Protein AF-A0A382URM6-F1 (afdb_monomer)

Organism: NCBI:txid408172

Radius of gyration: 23.05 Å; Cα contacts (8 Å, |Δi|>4): 492; chains: 1; bounding box: 55×38×66 Å

pLDDT: mean 93.49, std 5.87, range [60.75, 98.69]

Sequence (290 aa):
GGISGLSAAYFYQQKHGKDKKVLILDNHDDFGGHAKRNEHTVDGKLRLAHGGSQSIVEPKHGSEIVHALLKDIGVDIKRFDTAYDRDFYKRNSLGAVTYFNKETFGEDKVVRHPYCNYPNYVEGIVMGGKLSNEEAAQQAPLSEKGKEQLLRVLNGGLHVIDVPEEEMEDYIYSTSYFDYLKNTLGVDDPGILKMARNSGLDWALTGTDLMTIGTAKSCGALGFTPKAVYDEDNPYIYHFPDGNAGVARALVKKMISDVAEGNNAEELVLSKFNYAELDKASNAVRIRLN

InterPro domains:
  IPR036188 FAD/NAD(P)-binding domain superfamily [G3DSA:3.50.50.60] (1-111)
  IPR036188 FAD/NAD(P)-binding domain superfamily [SSF51905] (1-256)

Solvent-accessible surface area (backbone atoms only — not comparable to full-atom values): 15878 Å² total; per-residue (Å²): 62,26,51,71,55,50,50,49,52,52,52,48,25,73,75,72,34,76,79,49,74,41,81,41,69,27,85,39,81,61,62,14,56,52,18,25,62,42,79,46,76,57,96,89,36,86,44,66,31,37,49,80,26,49,60,56,76,53,60,86,78,48,52,73,68,54,54,51,47,37,51,75,36,30,44,63,76,75,53,29,78,73,71,47,70,50,54,52,29,59,78,66,75,41,60,46,54,35,76,41,51,37,92,83,42,76,43,76,43,78,40,69,43,44,71,37,33,56,19,68,78,39,50,44,53,30,72,77,84,83,56,54,61,64,55,43,23,68,62,45,71,56,54,75,72,37,24,55,38,46,32,50,38,61,71,45,42,76,89,76,55,95,61,60,80,92,48,42,66,62,47,28,64,73,32,46,32,53,53,43,42,34,74,72,62,62,47,78,47,65,68,56,55,54,51,38,30,60,25,22,46,94,76,41,101,53,52,33,72,80,24,24,35,44,56,31,50,74,42,16,15,47,28,40,84,62,59,86,57,61,34,91,93,47,53,60,42,46,50,52,72,29,8,37,21,40,57,32,50,24,50,47,40,69,64,37,61,84,26,37,64,67,81,35,31,76,48,43,65,76,39,68,71,44,71,83,53,34,61,36,87,86,46,30,47,23,46,43,60,88

Nearest PDB structures (foldseek):
  7d9i-assembly1_A  TM=8.578E-01  e=9.304E-24  Pseudomonas aeruginosa PAO1
  7d9j-assembly1_A  TM=8.521E-01  e=1.700E-23  Pseudomonas aeruginosa PAO1
  7d9g-assembly1_A  TM=8.592E-01  e=4.196E-23  Pseudomonas aeruginosa PAO1
  7d9h-assembly2_B  TM=8.633E-01  e=5.671E-23  Pseudomonas aeruginosa PAO1
  7d9j-assembly2_B  TM=8.435E-01  e=2.558E-22  Pseudomonas aeruginosa PAO1

Foldseek 3Di:
DAPVQLVVVVVCCVVPHLLAADEAEDQAPDYHVQQFWDWDQDPNDIAIAAGNFAFPFPCVPDDPVSVVLCVLLFNDQVVLVPPDDLCVCVVVVHAAWDFDDCVQLVDGDIQRANLFADLLADHNHHRDDDDDQLRSLVRRSFDPVSSVLLSLLQQADLVQDPDPPVCSVVQQQVAQPVCCSCVRSVDDGVSVVVQQQCRQVSPDPGGSRPGGNVVCQLSGGGSHDYDNANDPSGGNRRADNHGCNLVRQSSQCSQQVVQWDDRHSVVSVPIHGDLVSQADPPGSYHYDYD

Structure (mmCIF, N/CA/C/O backbone):
data_AF-A0A382URM6-F1
#
_entry.id   AF-A0A382URM6-F1
#
loop_
_atom_site.group_PDB
_atom_site.id
_atom_site.type_symbol
_atom_site.label_atom_id
_atom_site.label_alt_id
_atom_site.label_comp_id
_atom_site.label_asym_id
_atom_site.label_entity_id
_atom_site.label_seq_id
_atom_site.pdbx_PDB_ins_code
_atom_site.Cartn_x
_atom_site.Cartn_y
_atom_site.Cartn_z
_atom_site.occupancy
_atom_site.B_iso_or_equiv
_atom_site.auth_seq_id
_atom_site.auth_comp_id
_atom_site.auth_asym_id
_atom_site.auth_atom_id
_atom_site.pdbx_PDB_model_num
ATOM 1 N N . GLY A 1 1 ? -6.933 -10.685 16.524 1.00 88.50 1 GLY A N 1
ATOM 2 C CA . GLY A 1 1 ? -7.570 -9.360 16.685 1.00 88.50 1 GLY A CA 1
ATOM 3 C C . GLY A 1 1 ? -7.312 -8.380 15.544 1.00 88.50 1 GLY A C 1
ATOM 4 O O . GLY A 1 1 ? -7.323 -7.181 15.794 1.00 88.50 1 GLY A O 1
ATOM 5 N N . GLY A 1 2 ? -7.181 -8.829 14.285 1.00 96.25 2 GLY A N 1
ATOM 6 C CA . GLY A 1 2 ? -7.221 -7.932 13.116 1.00 96.25 2 GLY A CA 1
ATOM 7 C C . GLY A 1 2 ? -8.632 -7.425 12.784 1.00 96.25 2 GLY A C 1
ATOM 8 O O . GLY A 1 2 ? -9.598 -7.881 13.400 1.00 96.25 2 GLY A O 1
ATOM 9 N N . ILE A 1 3 ? -8.763 -6.538 11.783 1.00 96.25 3 ILE A N 1
ATOM 10 C CA . ILE A 1 3 ? -10.052 -5.923 11.388 1.00 96.25 3 ILE A CA 1
ATOM 11 C C . ILE A 1 3 ? -11.154 -6.974 11.211 1.00 96.25 3 ILE A C 1
ATOM 13 O O . ILE A 1 3 ? -12.207 -6.831 11.818 1.00 96.25 3 ILE A O 1
ATOM 17 N N . SER A 1 4 ? -10.909 -8.078 10.497 1.00 96.50 4 SER A N 1
ATOM 18 C CA . SER A 1 4 ? -11.925 -9.126 10.299 1.00 96.50 4 SER A CA 1
ATOM 19 C C . SER A 1 4 ? -12.433 -9.736 11.612 1.00 96.50 4 SER A C 1
ATOM 21 O O . SER A 1 4 ? -13.630 -9.967 11.767 1.00 96.50 4 SER A O 1
ATOM 23 N N . GLY A 1 5 ? -11.545 -9.966 12.586 1.00 97.81 5 GLY A N 1
ATOM 24 C CA . GLY A 1 5 ? -11.923 -10.490 13.903 1.00 97.81 5 GLY A CA 1
ATOM 25 C C . GLY A 1 5 ? -12.664 -9.459 14.759 1.00 97.81 5 GLY A C 1
ATOM 26 O O . GLY A 1 5 ? -13.640 -9.799 15.425 1.00 97.81 5 GLY A O 1
ATOM 27 N N . LEU A 1 6 ? -12.237 -8.193 14.700 1.00 98.31 6 LEU A N 1
ATOM 28 C CA . LEU A 1 6 ? -12.917 -7.074 15.360 1.00 98.31 6 LEU A CA 1
ATOM 29 C C . LEU A 1 6 ? -14.326 -6.865 14.782 1.00 98.31 6 LEU A C 1
ATOM 31 O O . LEU A 1 6 ? -15.292 -6.752 15.534 1.00 98.31 6 LEU A O 1
ATOM 35 N N . SER A 1 7 ? -14.465 -6.890 13.455 1.00 98.06 7 SER A N 1
ATOM 36 C CA . SER A 1 7 ? -15.751 -6.801 12.763 1.00 98.06 7 SER A CA 1
ATOM 37 C C . SER A 1 7 ? -16.655 -7.987 13.089 1.00 98.06 7 SER A C 1
ATOM 39 O O . SER A 1 7 ? -17.842 -7.784 13.323 1.00 98.06 7 SER A O 1
ATOM 41 N N . ALA A 1 8 ? -16.123 -9.212 13.167 1.00 98.31 8 ALA A N 1
ATOM 42 C CA . ALA A 1 8 ? -16.910 -10.382 13.555 1.00 98.31 8 ALA A CA 1
ATOM 43 C C . ALA A 1 8 ? -17.513 -10.229 14.963 1.00 98.31 8 ALA A C 1
ATOM 45 O O . ALA A 1 8 ? -18.703 -10.487 15.146 1.00 98.31 8 ALA A O 1
ATOM 46 N N . ALA A 1 9 ? -16.731 -9.753 15.939 1.00 98.31 9 ALA A N 1
ATOM 47 C CA . ALA A 1 9 ? -17.222 -9.475 17.290 1.00 98.31 9 ALA A CA 1
ATOM 48 C C . ALA A 1 9 ? -18.304 -8.384 17.299 1.00 98.31 9 ALA A C 1
ATOM 50 O O . ALA A 1 9 ? -19.366 -8.564 17.901 1.00 98.31 9 ALA A O 1
ATOM 51 N N . TYR A 1 10 ? -18.065 -7.292 16.572 1.00 98.00 10 TYR A N 1
ATOM 52 C CA . TYR A 1 10 ? -19.017 -6.197 16.418 1.00 98.00 10 TYR A CA 1
ATOM 53 C C . TYR A 1 10 ? -20.345 -6.673 15.798 1.00 98.00 10 TYR A C 1
ATOM 55 O O . TYR A 1 10 ? -21.416 -6.435 16.361 1.00 98.00 10 TYR A O 1
ATOM 63 N N . PHE A 1 11 ? -20.296 -7.402 14.677 1.00 98.19 11 PHE A N 1
ATOM 64 C CA . PHE A 1 11 ? -21.496 -7.900 13.999 1.00 98.19 11 PHE A CA 1
ATOM 65 C C . PHE A 1 11 ? -22.226 -8.967 14.820 1.00 98.19 11 PHE A C 1
ATOM 67 O O . PHE A 1 11 ? -23.457 -9.034 14.793 1.00 98.19 11 PHE A O 1
ATOM 74 N N . TYR A 1 12 ? -21.495 -9.771 15.595 1.00 98.38 12 TYR A N 1
ATOM 75 C CA . TYR A 1 12 ? -22.096 -10.719 16.526 1.00 98.38 12 TYR A CA 1
ATOM 76 C C . TYR A 1 12 ? -22.929 -9.999 17.596 1.00 98.38 12 TYR A C 1
ATOM 78 O O . TYR A 1 12 ? -24.079 -10.373 17.829 1.00 98.38 12 TYR A O 1
ATOM 86 N N . GLN A 1 13 ? -22.405 -8.924 18.193 1.00 97.19 13 GLN A N 1
ATOM 87 C CA . GLN A 1 13 ? -23.162 -8.120 19.157 1.00 97.19 13 GLN A CA 1
ATOM 88 C C . GLN A 1 13 ? -24.329 -7.356 18.521 1.00 97.19 13 GLN A C 1
ATOM 90 O O . GLN A 1 13 ? -25.401 -7.291 19.119 1.00 97.19 13 GLN A O 1
ATOM 95 N N . GLN A 1 14 ? -24.161 -6.824 17.306 1.00 95.94 14 GLN A N 1
ATOM 96 C CA . GLN A 1 14 ? -25.255 -6.222 16.528 1.00 95.94 14 GLN A CA 1
ATOM 97 C C . GLN A 1 14 ? -26.420 -7.207 16.343 1.00 95.94 14 GLN A C 1
ATOM 99 O O . GLN A 1 14 ? -27.576 -6.852 16.558 1.00 95.94 14 GLN A O 1
ATOM 104 N N . LYS A 1 15 ? -26.118 -8.464 15.992 1.00 97.56 15 LYS A N 1
ATOM 105 C CA . LYS A 1 15 ? -27.132 -9.491 15.719 1.00 97.56 15 LYS A CA 1
ATOM 106 C C . LYS A 1 15 ? -27.762 -10.085 16.979 1.00 97.56 15 LYS A C 1
ATOM 108 O O . LYS A 1 15 ? -28.948 -10.404 16.971 1.00 97.56 15 LYS A O 1
ATOM 113 N N . HIS A 1 16 ? -26.974 -10.295 18.032 1.00 98.06 16 HIS A N 1
ATOM 114 C CA . HIS A 1 16 ? -27.392 -11.094 19.187 1.00 98.06 16 HIS A CA 1
ATOM 115 C C . HIS A 1 16 ? -27.588 -10.292 20.481 1.00 98.06 16 HIS A C 1
ATOM 117 O O . HIS A 1 16 ? -28.120 -10.847 21.442 1.00 98.06 16 HIS A O 1
ATOM 123 N N . GLY A 1 17 ? -27.197 -9.016 20.512 1.00 97.25 17 GLY A N 1
ATOM 124 C CA . GLY A 1 17 ? -27.312 -8.125 21.668 1.00 97.25 17 GLY A CA 1
ATOM 125 C C . GLY A 1 17 ? -25.955 -7.661 22.209 1.00 97.25 17 GLY A C 1
ATOM 126 O O . GLY A 1 17 ? -24.967 -8.397 22.198 1.00 97.25 17 GLY A O 1
ATOM 127 N N . LYS A 1 18 ? -25.909 -6.426 22.729 1.00 94.94 18 LYS A N 1
ATOM 128 C CA . LYS A 1 18 ? -24.691 -5.819 23.305 1.00 94.94 18 LYS A CA 1
ATOM 129 C C . LYS A 1 18 ? -24.226 -6.474 24.611 1.00 94.94 18 LYS A C 1
ATOM 131 O O . LYS A 1 18 ? -23.077 -6.308 25.000 1.00 94.94 18 LYS A O 1
ATOM 136 N N . ASP A 1 19 ? -25.100 -7.217 25.284 1.00 95.19 19 ASP A N 1
ATOM 137 C CA . ASP A 1 19 ? -24.797 -7.997 26.490 1.00 95.19 19 ASP A CA 1
ATOM 138 C C . ASP A 1 19 ? -24.054 -9.307 26.180 1.00 95.19 19 ASP A C 1
ATOM 140 O O . ASP A 1 19 ? -23.550 -9.973 27.091 1.00 95.19 19 ASP A O 1
ATOM 144 N N . LYS A 1 20 ? -23.986 -9.707 24.902 1.00 97.88 20 LYS A N 1
ATOM 145 C CA . LYS A 1 20 ? -23.339 -10.957 24.510 1.00 97.88 20 LYS A CA 1
ATOM 146 C C . LYS A 1 20 ? -21.833 -10.859 24.636 1.00 97.88 20 LYS A C 1
ATOM 148 O O . LYS A 1 20 ? -21.203 -9.910 24.168 1.00 97.88 20 LYS A O 1
ATOM 153 N N . LYS A 1 21 ? -21.282 -11.892 25.274 1.00 97.94 21 LYS A N 1
ATOM 154 C CA . LYS A 1 21 ? -19.869 -11.973 25.611 1.00 97.94 21 LYS A CA 1
ATOM 155 C C . LYS A 1 21 ? -19.052 -12.482 24.433 1.00 97.94 21 LYS A C 1
ATOM 157 O O . LYS A 1 21 ? -19.380 -13.521 23.865 1.00 97.94 21 LYS A O 1
ATOM 162 N N . VAL A 1 22 ? -17.972 -11.777 24.121 1.00 98.50 22 VAL A N 1
ATOM 163 C CA . VAL A 1 22 ? -16.991 -12.159 23.102 1.00 98.50 22 VAL A CA 1
ATOM 164 C C . VAL A 1 22 ? -15.596 -11.987 23.691 1.00 98.50 22 VAL A C 1
ATOM 166 O O . VAL A 1 22 ? -15.292 -10.944 24.265 1.00 98.50 22 VAL A O 1
ATOM 169 N N . LEU A 1 23 ? -14.745 -13.001 23.551 1.00 98.31 23 LEU A N 1
ATOM 170 C CA . LEU A 1 23 ? -13.324 -12.914 23.879 1.00 98.31 23 LEU A CA 1
ATOM 171 C C . LEU A 1 23 ? -12.522 -13.026 22.584 1.00 98.31 23 LEU A C 1
ATOM 173 O O . LEU A 1 23 ? -12.551 -14.061 21.924 1.00 98.31 23 LEU A O 1
ATOM 177 N N . ILE A 1 24 ? -11.809 -11.961 22.239 1.00 98.50 24 ILE A N 1
ATOM 178 C CA . ILE A 1 24 ? -10.839 -11.939 21.151 1.00 98.50 24 ILE A CA 1
ATOM 179 C C . ILE A 1 24 ? -9.470 -12.213 21.761 1.00 98.50 24 ILE A C 1
ATOM 181 O O . ILE A 1 24 ? -9.034 -11.495 22.659 1.00 98.50 24 ILE A O 1
ATOM 185 N N . LEU A 1 25 ? -8.800 -13.244 21.259 1.00 97.94 25 LEU A N 1
ATOM 186 C CA . LEU A 1 25 ? -7.403 -13.520 21.567 1.00 97.94 25 LEU A CA 1
ATOM 187 C C . LEU A 1 25 ? -6.549 -13.024 20.396 1.00 97.94 25 LEU A C 1
ATOM 189 O O . LEU A 1 25 ? -6.853 -13.311 19.233 1.00 97.94 25 LEU A O 1
ATOM 193 N N . ASP A 1 26 ? -5.516 -12.250 20.697 1.00 97.06 26 ASP A N 1
ATOM 194 C CA . ASP A 1 26 ? -4.484 -11.845 19.749 1.00 97.06 26 ASP A CA 1
ATOM 195 C C . ASP A 1 26 ? -3.116 -12.206 20.332 1.00 97.06 26 ASP A C 1
ATOM 197 O O . ASP A 1 26 ? -2.872 -12.028 21.522 1.00 97.06 26 ASP A O 1
ATOM 201 N N . ASN A 1 27 ? -2.246 -12.768 19.499 1.00 95.50 27 ASN A N 1
ATOM 202 C CA . ASN A 1 27 ? -0.883 -13.124 19.880 1.00 95.50 27 ASN A CA 1
ATOM 203 C C . ASN A 1 27 ? 0.074 -11.922 19.819 1.00 95.50 27 ASN A C 1
ATOM 205 O O . ASN A 1 27 ? 1.226 -12.048 20.237 1.00 95.50 27 ASN A O 1
ATOM 209 N N . HIS A 1 28 ? -0.375 -10.798 19.260 1.00 94.31 28 HIS A N 1
ATOM 210 C CA . HIS A 1 28 ? 0.374 -9.553 19.217 1.00 94.31 28 HIS A CA 1
ATOM 211 C C . HIS A 1 28 ? 0.154 -8.710 20.480 1.00 94.31 28 HIS A C 1
ATOM 213 O O . HIS A 1 28 ? -0.827 -8.871 21.205 1.00 94.31 28 HIS A O 1
ATOM 219 N N . ASP A 1 29 ? 1.083 -7.783 20.695 1.00 93.75 29 ASP A N 1
ATOM 220 C CA . ASP A 1 29 ? 1.068 -6.726 21.715 1.00 93.75 29 ASP A CA 1
ATOM 221 C C . ASP A 1 29 ? 0.044 -5.615 21.416 1.00 93.75 29 ASP A C 1
ATOM 223 O O . ASP A 1 29 ? -0.155 -4.700 22.214 1.00 93.75 29 ASP A O 1
ATOM 227 N N . ASP A 1 30 ? -0.585 -5.673 20.243 1.00 94.75 30 ASP A N 1
ATOM 228 C CA . ASP A 1 30 ? -1.553 -4.703 19.758 1.00 94.75 30 ASP A CA 1
ATOM 229 C C . ASP A 1 30 ? -2.651 -5.385 18.932 1.00 94.75 30 ASP A C 1
ATOM 231 O O . ASP A 1 30 ? -2.455 -6.462 18.366 1.00 94.75 30 ASP A O 1
ATOM 235 N N . PHE A 1 31 ? -3.813 -4.743 18.841 1.00 96.00 31 PHE A N 1
ATOM 236 C CA . PHE A 1 31 ? -4.898 -5.161 17.958 1.00 96.00 31 PHE A CA 1
ATOM 237 C C . PHE A 1 31 ? -4.754 -4.523 16.562 1.00 96.00 31 PHE A C 1
ATOM 239 O O . PHE A 1 31 ? -3.939 -3.638 16.327 1.00 96.00 31 PHE A O 1
ATOM 246 N N . GLY A 1 32 ? -5.569 -4.967 15.603 1.00 95.12 32 GLY A N 1
ATOM 247 C CA . GLY A 1 32 ? -5.620 -4.413 14.242 1.00 95.12 32 GLY A CA 1
ATOM 248 C C . GLY A 1 32 ? -4.880 -5.240 13.185 1.00 95.12 32 GLY A C 1
ATOM 249 O O . GLY A 1 32 ? -5.253 -5.191 12.011 1.00 95.12 32 GLY A O 1
ATOM 250 N N . GLY A 1 33 ? -3.934 -6.103 13.572 1.00 93.94 33 GLY A N 1
ATOM 251 C CA . GLY A 1 33 ? -3.178 -6.939 12.629 1.00 93.94 33 GLY A CA 1
ATOM 252 C C . GLY A 1 33 ? -2.360 -6.082 11.655 1.00 93.94 33 GLY A C 1
ATOM 253 O O . GLY A 1 33 ? -1.596 -5.225 12.086 1.00 93.94 33 GLY A O 1
ATOM 254 N N . HIS A 1 34 ? -2.555 -6.247 10.340 1.00 92.56 34 HIS A N 1
ATOM 255 C CA . HIS A 1 34 ? -1.928 -5.371 9.330 1.00 92.56 34 HIS A CA 1
ATOM 256 C C . HIS A 1 34 ? -2.307 -3.888 9.491 1.00 92.56 34 HIS A C 1
ATOM 258 O O . HIS A 1 34 ? -1.547 -3.013 9.080 1.00 92.56 34 HIS A O 1
ATOM 264 N N . ALA A 1 35 ? -3.448 -3.600 10.123 1.00 95.31 35 ALA A N 1
ATOM 265 C CA . ALA A 1 35 ? -3.898 -2.259 10.474 1.00 95.31 35 ALA A CA 1
ATOM 266 C C . ALA A 1 35 ? -3.368 -1.797 11.844 1.00 95.31 35 ALA A C 1
ATOM 268 O O . ALA A 1 35 ? -4.081 -1.147 12.602 1.00 95.31 35 ALA A O 1
ATOM 269 N N . LYS A 1 36 ? -2.127 -2.159 12.182 1.00 92.69 36 LYS A N 1
ATOM 270 C CA . LYS A 1 36 ? -1.374 -1.544 13.283 1.00 92.69 36 LYS A CA 1
ATOM 271 C C . LYS A 1 36 ? -0.848 -0.174 12.841 1.00 92.69 36 LYS A C 1
ATOM 273 O O . LYS A 1 36 ? -0.763 0.100 11.642 1.00 92.69 36 LYS A O 1
ATOM 278 N N . ARG A 1 37 ? -0.475 0.677 13.797 1.00 93.25 37 ARG A N 1
ATOM 279 C CA . ARG A 1 37 ? 0.199 1.954 13.533 1.00 93.25 37 ARG A CA 1
ATOM 280 C C . ARG A 1 37 ? 1.607 1.989 14.102 1.00 93.25 37 ARG A C 1
ATOM 282 O O . ARG A 1 37 ? 1.909 1.320 15.085 1.00 93.25 37 ARG A O 1
ATOM 289 N N . ASN A 1 38 ? 2.440 2.812 13.488 1.00 93.00 38 ASN A N 1
ATOM 290 C CA . ASN A 1 38 ? 3.775 3.140 13.950 1.00 93.00 38 ASN A CA 1
ATOM 291 C C . ASN A 1 38 ? 3.748 4.531 14.587 1.00 93.00 38 ASN A C 1
ATOM 293 O O . ASN A 1 38 ? 3.265 5.490 13.982 1.00 93.00 38 ASN A O 1
ATOM 297 N N . GLU A 1 39 ? 4.269 4.633 15.808 1.00 93.56 39 GLU A N 1
ATOM 298 C CA . GLU A 1 39 ? 4.377 5.888 16.545 1.00 93.56 39 GLU A CA 1
ATOM 299 C C . GLU A 1 39 ? 5.841 6.186 16.842 1.00 93.56 39 GLU A C 1
ATOM 301 O O . GLU A 1 39 ? 6.556 5.365 17.418 1.00 93.56 39 GLU A O 1
ATOM 306 N N . HIS A 1 40 ? 6.283 7.386 16.485 1.00 94.19 40 HIS A N 1
ATOM 307 C CA . HIS A 1 40 ? 7.623 7.861 16.798 1.00 94.19 40 HIS A CA 1
ATOM 308 C C . HIS A 1 40 ? 7.547 9.254 17.404 1.00 94.19 40 HIS A C 1
ATOM 310 O O . HIS A 1 40 ? 6.791 10.101 16.935 1.00 94.19 40 HIS A O 1
ATOM 316 N N . THR A 1 41 ? 8.376 9.524 18.405 1.00 95.50 41 THR A N 1
ATOM 317 C CA . THR A 1 41 ? 8.576 10.886 18.904 1.00 95.50 41 THR A CA 1
ATOM 318 C C . THR A 1 41 ? 9.881 11.416 18.337 1.00 95.50 41 THR A C 1
ATOM 320 O O . THR A 1 41 ? 10.951 10.914 18.673 1.00 95.50 41 THR A O 1
ATOM 323 N N . VAL A 1 42 ? 9.794 12.436 17.487 1.00 95.56 42 VAL A N 1
ATOM 324 C CA . VAL A 1 42 ? 10.952 13.108 16.882 1.00 95.56 42 VAL A CA 1
ATOM 325 C C . VAL A 1 42 ? 10.892 14.578 17.272 1.00 95.56 42 VAL A C 1
ATOM 327 O O . VAL A 1 42 ? 9.875 15.232 17.042 1.00 95.56 42 VAL A O 1
ATOM 330 N N . ASP A 1 43 ? 11.946 15.086 17.911 1.00 96.25 43 ASP A N 1
ATOM 331 C CA . ASP A 1 43 ? 12.026 16.463 18.424 1.00 96.25 43 ASP A CA 1
ATOM 332 C C . ASP A 1 43 ? 10.827 16.860 19.307 1.00 96.25 43 ASP A C 1
ATOM 334 O O . ASP A 1 43 ? 10.252 17.943 19.181 1.00 96.25 43 ASP A O 1
ATOM 338 N N . GLY A 1 44 ? 10.391 15.937 20.171 1.00 95.06 44 GLY A N 1
ATOM 339 C CA . GLY A 1 44 ? 9.235 16.134 21.052 1.00 95.06 44 GLY A CA 1
ATOM 340 C C . GLY A 1 44 ? 7.875 16.138 20.342 1.00 95.06 44 GLY A C 1
ATOM 341 O O . GLY A 1 44 ? 6.864 16.420 20.980 1.00 95.06 44 GLY A O 1
ATOM 342 N N . LYS A 1 45 ? 7.821 15.823 19.040 1.00 95.12 45 LYS A N 1
ATOM 343 C CA . LYS A 1 45 ? 6.584 15.759 18.250 1.00 95.12 45 LYS A CA 1
ATOM 344 C C . LYS A 1 45 ? 6.252 14.321 17.877 1.00 95.12 45 LYS A C 1
ATOM 346 O O . LYS A 1 45 ? 7.105 13.593 17.371 1.00 95.12 45 LYS A O 1
ATOM 351 N N . LEU A 1 46 ? 4.990 13.946 18.071 1.00 92.62 46 LEU A N 1
ATOM 352 C CA . LEU A 1 46 ? 4.459 12.671 17.602 1.00 92.62 46 LEU A CA 1
ATOM 353 C C . LEU A 1 46 ? 4.448 12.634 16.066 1.00 92.62 46 LEU A C 1
ATOM 355 O O . LEU A 1 46 ? 3.977 13.561 15.401 1.00 92.62 46 LEU A O 1
ATOM 359 N N . ARG A 1 47 ? 4.962 11.541 15.514 1.00 94.06 47 ARG A N 1
ATOM 360 C CA . ARG A 1 47 ? 4.887 11.145 14.111 1.00 94.06 47 ARG A CA 1
ATOM 361 C C . ARG A 1 47 ? 4.132 9.830 14.051 1.00 94.06 47 ARG A C 1
ATOM 363 O O . ARG A 1 47 ? 4.509 8.873 14.724 1.00 94.06 47 ARG A O 1
ATOM 370 N N . LEU A 1 48 ? 3.067 9.821 13.262 1.00 93.06 48 LEU A N 1
ATOM 371 C CA . LEU A 1 48 ? 2.244 8.649 13.011 1.00 93.06 48 LEU A CA 1
ATOM 372 C C . LEU A 1 48 ? 2.499 8.165 11.590 1.00 93.06 48 LEU A C 1
ATOM 374 O O . LEU A 1 48 ? 2.612 8.977 10.671 1.00 93.06 48 LEU A O 1
ATOM 378 N N . ALA A 1 49 ? 2.565 6.852 11.434 1.00 92.56 49 ALA A N 1
ATOM 379 C CA . ALA A 1 49 ? 2.514 6.191 10.145 1.00 92.56 49 ALA A CA 1
ATOM 380 C C . ALA A 1 49 ? 1.660 4.927 10.258 1.00 92.56 49 ALA A C 1
ATOM 382 O O . ALA A 1 49 ? 1.506 4.347 11.334 1.00 92.56 49 ALA A O 1
ATOM 383 N N . HIS A 1 50 ? 1.102 4.493 9.137 1.00 92.88 50 HIS A N 1
ATOM 384 C CA . HIS A 1 50 ? 0.410 3.217 9.051 1.00 92.88 50 HIS A CA 1
ATOM 385 C C . HIS A 1 50 ? 1.398 2.048 9.142 1.00 92.88 50 HIS A C 1
ATOM 387 O O . HIS A 1 50 ? 2.601 2.202 8.922 1.00 92.88 50 HIS A O 1
ATOM 393 N N . GLY A 1 51 ? 0.880 0.877 9.507 1.00 90.44 51 GLY A N 1
ATOM 394 C CA . GLY A 1 51 ? 1.554 -0.406 9.343 1.00 90.44 51 GLY A CA 1
ATOM 395 C C . GLY A 1 51 ? 1.448 -0.893 7.898 1.00 90.44 51 GLY A C 1
ATOM 396 O O . GLY A 1 51 ? 1.744 -0.161 6.966 1.00 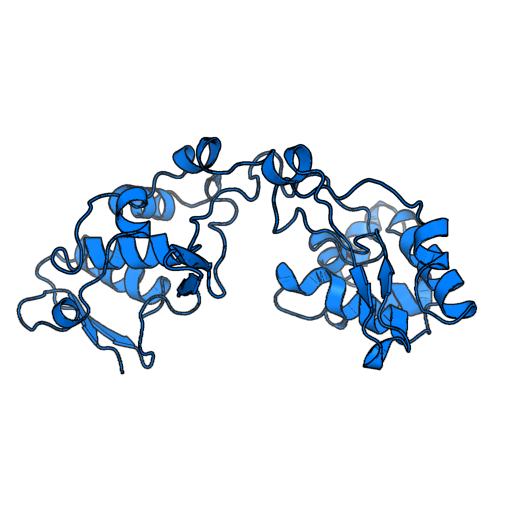90.44 51 GLY A O 1
ATOM 397 N N . GLY A 1 52 ? 0.987 -2.126 7.696 1.00 89.12 52 GLY A N 1
ATOM 398 C CA . GLY A 1 52 ? 0.823 -2.705 6.356 1.00 89.12 52 GLY A CA 1
ATOM 399 C C . GLY A 1 52 ? -0.515 -2.389 5.678 1.00 89.12 52 GLY A C 1
ATOM 400 O O . GLY A 1 52 ? -0.767 -2.890 4.590 1.00 89.12 52 GLY A O 1
ATOM 401 N N . SER A 1 53 ? -1.403 -1.631 6.327 1.00 92.56 53 SER A N 1
ATOM 402 C CA . SER A 1 53 ? -2.741 -1.319 5.816 1.00 92.56 53 SER A CA 1
ATOM 403 C C . SER A 1 53 ? -2.929 0.190 5.707 1.00 92.56 53 SER A C 1
ATOM 405 O O . SER A 1 53 ? -3.324 0.843 6.674 1.00 92.56 53 SER A O 1
ATOM 407 N N . GLN A 1 54 ? -2.652 0.731 4.522 1.00 91.88 54 GLN A N 1
ATOM 408 C CA . GLN A 1 54 ? -2.667 2.168 4.266 1.00 91.88 54 GLN A CA 1
ATOM 409 C C . GLN A 1 54 ? -4.087 2.713 4.097 1.00 91.88 54 GLN A C 1
ATOM 411 O O . GLN A 1 54 ? -4.546 3.444 4.966 1.00 91.88 54 GLN A O 1
ATOM 416 N N . SER A 1 55 ? -4.784 2.365 3.013 1.00 91.88 55 SER A N 1
ATOM 417 C CA . SER A 1 55 ? -6.054 2.995 2.640 1.00 91.88 55 SER A CA 1
ATOM 418 C C . SER A 1 55 ? -7.265 2.076 2.714 1.00 91.88 55 SER A C 1
ATOM 420 O O . SER A 1 55 ? -7.164 0.846 2.742 1.00 91.88 55 SER A O 1
ATOM 422 N N . ILE A 1 56 ? -8.440 2.701 2.750 1.00 93.88 56 ILE A N 1
ATOM 423 C CA . ILE A 1 56 ? -9.707 2.060 2.427 1.00 93.88 56 ILE A CA 1
ATOM 424 C C . ILE A 1 56 ? -9.846 2.172 0.907 1.00 93.88 56 ILE A C 1
ATOM 426 O O . ILE A 1 56 ? -10.266 3.208 0.403 1.00 93.88 56 ILE A O 1
ATOM 430 N N . VAL A 1 57 ? -9.421 1.140 0.180 1.00 90.25 57 VAL A N 1
ATOM 431 C CA . VAL A 1 57 ? -9.425 1.138 -1.292 1.00 90.25 57 VAL A CA 1
ATOM 432 C C . VAL A 1 57 ? -10.863 1.161 -1.813 1.00 90.25 57 VAL A C 1
ATOM 434 O O . VAL A 1 57 ? -11.699 0.392 -1.341 1.00 90.25 57 VAL A O 1
ATOM 437 N N . GLU A 1 58 ? -11.133 2.052 -2.772 1.00 90.75 58 GLU A N 1
ATOM 438 C CA . GLU A 1 58 ? -12.418 2.187 -3.480 1.00 90.75 58 GLU A CA 1
ATOM 439 C C . GLU A 1 58 ? -13.653 2.135 -2.562 1.00 90.75 58 GLU A C 1
ATOM 441 O O . GLU A 1 58 ? -14.586 1.353 -2.778 1.00 90.75 58 GLU A O 1
ATOM 446 N N . PRO A 1 59 ? -13.714 2.977 -1.512 1.00 91.50 59 PRO A N 1
ATOM 447 C CA . PRO A 1 59 ? -14.745 2.843 -0.496 1.00 91.50 59 PRO A CA 1
ATOM 448 C C . PRO A 1 59 ? -16.140 3.093 -1.064 1.00 91.50 59 PRO A C 1
ATOM 450 O O . PRO A 1 59 ? -17.106 2.606 -0.489 1.00 91.50 59 PRO A O 1
ATOM 453 N N . LYS A 1 60 ? -16.276 3.806 -2.193 1.00 91.19 60 LYS A N 1
ATOM 454 C CA . LYS A 1 60 ? -17.563 4.050 -2.862 1.00 91.19 60 LYS A CA 1
ATOM 455 C C . LYS A 1 60 ? -18.188 2.767 -3.418 1.00 91.19 60 LYS A C 1
ATOM 457 O O . LYS A 1 60 ? -19.410 2.671 -3.435 1.00 91.19 60 LYS A O 1
ATOM 462 N N . HIS A 1 61 ? -17.370 1.781 -3.792 1.00 91.69 61 HIS A N 1
ATOM 463 C CA . HIS A 1 61 ? -17.813 0.462 -4.255 1.00 91.69 61 HIS A CA 1
ATOM 464 C C . HIS A 1 61 ? -18.084 -0.524 -3.106 1.00 91.69 61 HIS A C 1
ATOM 466 O O . HIS A 1 61 ? -18.488 -1.663 -3.342 1.00 91.69 61 HIS A O 1
ATOM 472 N N . GLY A 1 62 ? -17.875 -0.106 -1.851 1.00 90.19 62 GLY A N 1
ATOM 473 C CA . GLY A 1 62 ? -18.209 -0.907 -0.676 1.00 90.19 62 GLY A CA 1
ATOM 474 C C . GLY A 1 62 ? -19.693 -1.2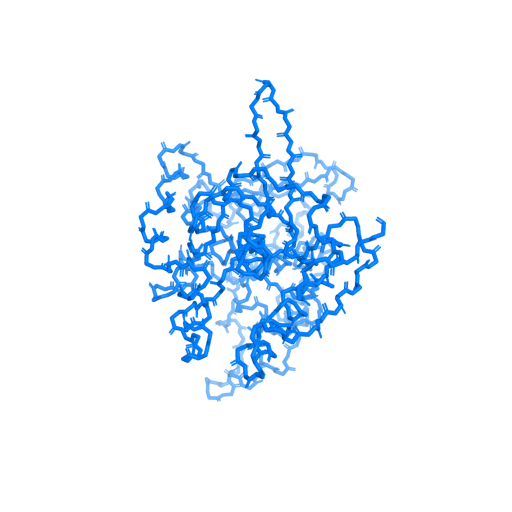85 -0.632 1.00 90.19 62 GLY A C 1
ATOM 475 O O . GLY A 1 62 ? -20.561 -0.521 -1.047 1.00 90.19 62 GLY A O 1
ATOM 476 N N . SER A 1 63 ? -19.998 -2.470 -0.101 1.00 95.31 63 SER A N 1
ATOM 477 C CA . SER A 1 63 ? -21.387 -2.892 0.098 1.00 95.31 63 SER A CA 1
ATOM 478 C C . SER A 1 63 ? -22.095 -2.026 1.144 1.00 95.31 63 SER A C 1
ATOM 480 O O . SER A 1 63 ? -21.455 -1.419 2.008 1.00 95.31 63 SER A O 1
ATOM 482 N N . GLU A 1 64 ? -23.431 -2.053 1.150 1.00 96.19 64 GLU A N 1
ATOM 483 C CA . GLU A 1 64 ? -24.240 -1.353 2.161 1.00 96.19 64 GLU A CA 1
ATOM 484 C C . GLU A 1 64 ? -23.824 -1.716 3.597 1.00 96.19 64 GLU A C 1
ATOM 486 O O . GLU A 1 64 ? -23.824 -0.864 4.484 1.00 96.19 64 GLU A O 1
ATOM 491 N N . ILE A 1 65 ? -23.404 -2.967 3.824 1.00 96.12 65 ILE A N 1
ATOM 492 C CA . ILE A 1 65 ? -22.920 -3.451 5.124 1.00 96.12 65 ILE A CA 1
ATOM 493 C C . ILE A 1 65 ? -21.615 -2.751 5.522 1.00 96.12 65 ILE A C 1
ATOM 495 O O . ILE A 1 65 ? -21.453 -2.371 6.683 1.00 96.12 65 ILE A O 1
ATOM 499 N N . VAL A 1 66 ? -20.688 -2.562 4.577 1.00 95.44 66 VAL A N 1
ATOM 500 C CA . VAL A 1 66 ? -19.418 -1.864 4.826 1.00 95.44 66 VAL A CA 1
ATOM 501 C C . VAL A 1 66 ? -19.670 -0.384 5.099 1.00 95.44 66 VAL A C 1
ATOM 503 O O . VAL A 1 66 ? -19.144 0.150 6.074 1.00 95.44 66 VAL A O 1
ATOM 506 N N . HIS A 1 67 ? -20.517 0.281 4.309 1.00 96.44 67 HIS A N 1
ATOM 507 C CA . HIS A 1 67 ? -20.862 1.687 4.552 1.00 96.44 67 HIS A CA 1
ATOM 508 C C . HIS A 1 67 ? -21.574 1.887 5.888 1.00 96.44 67 HIS A C 1
ATOM 510 O O . HIS A 1 67 ? -21.241 2.815 6.627 1.00 96.44 67 HIS A O 1
ATOM 516 N N . ALA A 1 68 ? -22.515 1.004 6.230 1.00 96.56 68 ALA A N 1
ATOM 517 C CA . ALA A 1 68 ? -23.197 1.035 7.518 1.00 96.56 68 ALA A CA 1
ATOM 518 C C . ALA A 1 68 ? -22.217 0.826 8.681 1.00 96.56 68 ALA A C 1
ATOM 520 O O . ALA A 1 68 ? -22.320 1.525 9.689 1.00 96.56 68 ALA A O 1
ATOM 521 N N . LEU A 1 69 ? -21.246 -0.084 8.529 1.00 96.88 69 LEU A N 1
ATOM 522 C CA . LEU A 1 69 ? -20.190 -0.298 9.514 1.00 96.88 69 LEU A CA 1
ATOM 523 C C . LEU A 1 69 ? -19.355 0.963 9.726 1.00 96.88 69 LEU A C 1
ATOM 525 O O . LEU A 1 69 ? -19.259 1.426 10.859 1.00 96.88 69 LEU A O 1
ATOM 529 N N . LEU A 1 70 ? -18.772 1.511 8.653 1.00 96.12 70 LEU A N 1
ATOM 530 C CA . LEU A 1 70 ? -17.920 2.703 8.718 1.00 96.12 70 LEU A CA 1
ATOM 531 C C . LEU A 1 70 ? -18.670 3.868 9.371 1.00 96.12 70 LEU A C 1
ATOM 533 O O . LEU A 1 70 ? -18.161 4.482 10.307 1.00 96.12 70 LEU A O 1
ATOM 537 N N . LYS A 1 71 ? -19.927 4.089 8.972 1.00 95.75 71 LYS A N 1
ATOM 538 C CA . LYS A 1 71 ? -20.786 5.106 9.579 1.00 95.75 71 LYS A CA 1
ATOM 539 C C . LYS A 1 71 ? -21.023 4.859 11.073 1.00 95.75 71 LYS A C 1
ATOM 541 O O . LYS A 1 71 ? -20.914 5.797 11.858 1.00 95.75 71 LYS A O 1
ATOM 546 N N . ASP A 1 72 ? -21.346 3.630 11.483 1.00 95.81 72 ASP A N 1
ATOM 547 C CA . ASP A 1 72 ? -21.666 3.327 12.886 1.00 95.81 72 ASP A CA 1
ATOM 548 C C . ASP A 1 72 ? -20.454 3.449 13.822 1.00 95.81 72 ASP A C 1
ATOM 550 O O . ASP A 1 72 ? -20.611 3.803 14.995 1.00 95.81 72 ASP A O 1
ATOM 554 N N . ILE A 1 73 ? -19.245 3.201 13.313 1.00 95.62 73 ILE A N 1
ATOM 555 C CA . ILE A 1 73 ? -17.997 3.403 14.065 1.00 95.62 73 ILE A CA 1
ATOM 556 C C . ILE A 1 73 ? -17.452 4.838 13.949 1.00 95.62 73 ILE A C 1
ATOM 558 O O . ILE A 1 73 ? -16.394 5.132 14.496 1.00 95.62 73 ILE A O 1
ATOM 562 N N . GLY A 1 74 ? -18.162 5.746 13.270 1.00 95.25 74 GLY A N 1
ATOM 563 C CA . GLY A 1 74 ? -17.786 7.160 13.178 1.00 95.25 74 GLY A CA 1
ATOM 564 C C . GLY A 1 74 ? -16.691 7.468 12.150 1.00 95.25 74 GLY A C 1
ATOM 565 O O . GLY A 1 74 ? -15.968 8.451 12.311 1.00 95.25 74 GLY A O 1
ATOM 566 N N . VAL A 1 75 ? -16.554 6.640 11.111 1.00 95.31 75 VAL A N 1
ATOM 567 C CA . VAL A 1 75 ? -15.711 6.887 9.932 1.00 95.31 75 VAL A CA 1
ATOM 568 C C . VAL A 1 75 ? -16.580 7.476 8.817 1.00 95.31 75 VAL A C 1
ATOM 570 O O . VAL A 1 75 ? -17.403 6.777 8.224 1.00 95.31 75 VAL A O 1
ATOM 573 N N . ASP A 1 76 ? -16.387 8.760 8.513 1.00 92.56 76 ASP A N 1
ATOM 574 C CA . ASP A 1 76 ? -17.020 9.430 7.372 1.00 92.56 76 ASP A CA 1
ATOM 575 C C . ASP A 1 76 ? -16.058 9.486 6.180 1.00 92.56 76 ASP A C 1
ATOM 577 O O . ASP A 1 76 ? -15.081 10.235 6.184 1.00 92.56 76 ASP A O 1
ATOM 581 N N . ILE A 1 77 ? -16.350 8.709 5.134 1.00 92.38 77 ILE A N 1
ATOM 582 C CA . ILE A 1 77 ? -15.498 8.646 3.942 1.00 92.38 77 ILE A CA 1
ATOM 583 C C . ILE A 1 77 ? -15.459 9.965 3.155 1.00 92.38 77 ILE A C 1
ATOM 585 O O . ILE A 1 77 ? -14.477 10.224 2.466 1.00 92.38 77 ILE A O 1
ATOM 589 N N . LYS A 1 78 ? -16.478 10.831 3.276 1.00 92.31 78 LYS A N 1
ATOM 590 C CA . LYS A 1 78 ? -16.488 12.138 2.592 1.00 92.31 78 LYS A CA 1
ATOM 591 C C . LYS A 1 78 ? -15.490 13.113 3.198 1.00 92.31 78 LYS A C 1
ATOM 593 O O . LYS A 1 78 ? -15.070 14.064 2.546 1.00 92.31 78 LYS A O 1
ATOM 598 N N . ARG A 1 79 ? -15.077 12.888 4.447 1.00 91.31 79 ARG A N 1
ATOM 599 C CA . ARG A 1 79 ? -14.102 13.752 5.108 1.00 91.31 79 ARG A CA 1
ATOM 600 C C . ARG A 1 79 ? -12.757 13.759 4.385 1.00 91.31 79 ARG A C 1
ATOM 602 O O . ARG A 1 79 ? -12.108 14.807 4.319 1.00 91.31 79 ARG A O 1
ATOM 609 N N . PHE A 1 80 ? -12.370 12.621 3.808 1.00 91.81 80 PHE A N 1
ATOM 610 C CA . PHE A 1 80 ? -11.102 12.456 3.096 1.00 91.81 80 PHE A CA 1
ATOM 611 C C . PHE A 1 80 ? -10.974 13.355 1.864 1.00 91.81 80 PHE A C 1
ATOM 613 O O . PHE A 1 80 ? -9.860 13.777 1.563 1.00 91.81 80 PHE A O 1
ATOM 620 N N . ASP A 1 81 ? -12.092 13.763 1.252 1.00 90.38 81 ASP A N 1
ATOM 621 C CA . ASP A 1 81 ? -12.109 14.714 0.129 1.00 90.38 81 ASP A CA 1
ATOM 622 C C . ASP A 1 81 ? -11.474 16.070 0.499 1.00 90.38 81 ASP A C 1
ATOM 624 O O . ASP A 1 81 ? -11.011 16.804 -0.371 1.00 90.38 81 ASP A O 1
ATOM 628 N N . THR A 1 82 ? -11.439 16.405 1.796 1.00 91.31 82 THR A N 1
ATOM 629 C CA . THR A 1 82 ? -10.852 17.655 2.318 1.00 91.31 82 THR A CA 1
ATOM 630 C C . THR A 1 82 ? -9.660 17.443 3.247 1.00 91.31 82 THR A C 1
ATOM 632 O O . THR A 1 82 ? -8.873 18.365 3.443 1.00 91.31 82 THR A O 1
ATOM 635 N N . ALA A 1 83 ? -9.528 16.258 3.849 1.00 90.62 83 ALA A N 1
ATOM 636 C CA . ALA A 1 83 ? -8.463 15.966 4.806 1.00 90.62 83 ALA A CA 1
ATOM 637 C C . ALA A 1 83 ? -7.126 15.621 4.130 1.00 90.62 83 ALA A C 1
ATOM 639 O O . ALA A 1 83 ? -6.076 15.779 4.752 1.00 90.62 83 ALA A O 1
ATOM 640 N N . TYR A 1 84 ? -7.156 15.157 2.877 1.00 91.25 84 TYR A N 1
ATOM 641 C CA . TYR A 1 84 ? -5.955 14.804 2.129 1.00 91.25 84 TYR A CA 1
ATOM 642 C C . TYR A 1 84 ? -5.444 15.979 1.283 1.00 91.25 84 TYR A C 1
ATOM 644 O O . TYR A 1 84 ? -6.133 16.482 0.396 1.00 91.25 84 TYR A O 1
ATOM 652 N N . ASP A 1 85 ? -4.201 16.396 1.518 1.00 92.25 85 ASP A N 1
ATOM 653 C CA . ASP A 1 85 ? -3.554 17.486 0.782 1.00 92.25 85 ASP A CA 1
ATOM 654 C C . ASP A 1 85 ? -2.911 16.980 -0.519 1.00 92.25 85 ASP A C 1
ATOM 656 O O . ASP A 1 85 ? -1.712 16.703 -0.583 1.00 92.25 85 ASP A O 1
ATOM 660 N N . ARG A 1 86 ? -3.724 16.882 -1.578 1.00 90.75 86 ARG A N 1
ATOM 661 C CA . ARG A 1 86 ? -3.288 16.431 -2.916 1.00 90.75 86 ARG A CA 1
ATOM 662 C C . ARG A 1 86 ? -2.233 17.347 -3.545 1.00 90.75 86 ARG A C 1
ATOM 664 O O . ARG A 1 86 ? -1.455 16.908 -4.387 1.00 90.75 86 ARG A O 1
ATOM 671 N N . ASP A 1 87 ? -2.181 18.609 -3.122 1.00 92.81 87 ASP A N 1
ATOM 672 C CA . ASP A 1 87 ? -1.243 19.601 -3.642 1.00 92.81 87 ASP A CA 1
ATOM 673 C C . ASP A 1 87 ? 0.083 19.639 -2.870 1.00 92.81 87 ASP A C 1
ATOM 675 O O . ASP A 1 87 ? 0.984 20.388 -3.259 1.00 92.81 87 ASP A O 1
ATOM 679 N N . PHE A 1 88 ? 0.242 18.852 -1.796 1.00 93.94 88 PHE A N 1
ATOM 680 C CA . PHE A 1 88 ? 1.430 18.883 -0.941 1.00 93.94 88 PHE A CA 1
ATOM 681 C C . PHE A 1 88 ? 2.728 18.730 -1.744 1.00 93.94 88 PHE A C 1
ATOM 683 O O . PHE A 1 88 ? 3.634 19.559 -1.626 1.00 93.94 88 PHE A O 1
ATOM 690 N N . TYR A 1 89 ? 2.818 17.700 -2.587 1.00 93.12 89 TYR A N 1
ATOM 691 C CA . TYR A 1 89 ? 4.026 17.410 -3.362 1.00 93.12 89 TYR A CA 1
ATOM 692 C C . TYR A 1 89 ? 4.330 18.520 -4.367 1.00 93.12 89 TYR A C 1
ATOM 694 O O . TYR A 1 89 ? 5.440 19.055 -4.390 1.00 93.12 89 TYR A O 1
ATOM 702 N N . LYS A 1 90 ? 3.316 18.936 -5.133 1.00 91.94 90 LYS A N 1
ATOM 703 C CA . LYS A 1 90 ? 3.422 20.020 -6.115 1.00 91.94 90 LYS A CA 1
ATOM 704 C C . LYS A 1 90 ? 3.868 21.329 -5.466 1.00 91.94 90 LYS A C 1
ATOM 706 O O . LYS A 1 90 ? 4.820 21.953 -5.930 1.00 91.94 90 LYS A O 1
ATOM 711 N N . ARG A 1 91 ? 3.221 21.724 -4.367 1.00 95.62 91 ARG A N 1
ATOM 712 C CA . ARG A 1 91 ? 3.508 22.966 -3.636 1.00 95.62 91 ARG A CA 1
ATOM 713 C C . ARG A 1 91 ? 4.925 23.000 -3.065 1.00 95.62 91 ARG A C 1
ATOM 715 O O . ARG A 1 91 ? 5.508 24.074 -2.971 1.00 95.62 91 ARG A O 1
ATOM 722 N N . ASN A 1 92 ? 5.489 21.841 -2.732 1.00 94.81 92 ASN A N 1
ATOM 723 C CA . ASN A 1 92 ? 6.848 21.713 -2.205 1.00 94.81 92 ASN A CA 1
ATOM 724 C C . ASN A 1 92 ? 7.890 21.309 -3.267 1.00 94.81 92 ASN A C 1
ATOM 726 O O . ASN A 1 92 ? 9.041 21.064 -2.917 1.00 94.81 92 ASN A O 1
ATOM 730 N N . SER A 1 93 ? 7.522 21.250 -4.555 1.00 90.50 93 SER A N 1
ATOM 731 C CA . SER A 1 93 ? 8.411 20.796 -5.640 1.00 90.50 93 SER A CA 1
ATOM 732 C C . SER A 1 93 ? 9.035 19.412 -5.385 1.00 90.50 93 SER A C 1
ATOM 734 O O . SER A 1 93 ? 10.193 19.164 -5.730 1.00 90.50 93 SER A O 1
ATOM 736 N N . LEU A 1 94 ? 8.266 18.516 -4.765 1.00 91.31 94 LEU A N 1
ATOM 737 C CA . LEU A 1 94 ? 8.646 17.132 -4.501 1.00 91.31 94 LEU A CA 1
ATOM 738 C C . LEU A 1 94 ? 8.093 16.236 -5.608 1.00 91.31 94 LEU A C 1
ATOM 740 O O . LEU A 1 94 ? 6.923 16.348 -5.970 1.00 91.31 94 LEU A O 1
ATOM 744 N N . GLY A 1 95 ? 8.926 15.335 -6.122 1.00 89.69 95 GLY A N 1
ATOM 745 C CA . GLY A 1 95 ? 8.548 14.394 -7.169 1.00 89.69 95 GLY A CA 1
ATOM 746 C C . GLY A 1 95 ? 9.168 13.023 -6.956 1.00 89.69 95 GLY A C 1
ATOM 747 O O . GLY A 1 95 ? 10.097 12.863 -6.160 1.00 89.69 95 GLY A O 1
ATOM 748 N N . ALA A 1 96 ? 8.627 12.040 -7.664 1.00 89.88 96 ALA A N 1
ATOM 749 C CA . ALA A 1 96 ? 9.081 10.666 -7.591 1.00 89.88 96 ALA A CA 1
ATOM 750 C C . ALA A 1 96 ? 10.443 10.490 -8.289 1.00 89.88 96 ALA A C 1
ATOM 752 O O . ALA A 1 96 ? 10.680 11.005 -9.383 1.00 89.88 96 ALA A O 1
ATOM 753 N N . VAL A 1 97 ? 11.357 9.772 -7.636 1.00 91.19 97 VAL A N 1
ATOM 754 C CA . VAL A 1 97 ? 12.729 9.522 -8.104 1.00 91.19 97 VAL A CA 1
ATOM 755 C C . VAL A 1 97 ? 13.134 8.094 -7.756 1.00 91.19 97 VAL A C 1
ATOM 757 O O . VAL A 1 97 ? 12.561 7.495 -6.848 1.00 91.19 97 VAL A O 1
ATOM 760 N N . THR A 1 98 ? 14.166 7.570 -8.413 1.00 92.25 98 THR A N 1
ATOM 761 C CA . THR A 1 98 ? 14.706 6.241 -8.111 1.00 92.25 98 THR A CA 1
ATOM 762 C C . THR A 1 98 ? 16.140 6.347 -7.617 1.00 92.25 98 THR A C 1
ATOM 764 O O . THR A 1 98 ? 16.989 6.997 -8.231 1.00 92.25 98 THR A O 1
ATOM 767 N N . TYR A 1 99 ? 16.406 5.691 -6.490 1.00 94.69 99 TYR A N 1
ATOM 768 C CA . TYR A 1 99 ? 17.742 5.530 -5.938 1.00 94.69 99 TYR A CA 1
ATOM 769 C C . TYR A 1 99 ? 18.293 4.145 -6.287 1.00 94.69 99 TYR A C 1
ATOM 771 O O . TYR A 1 99 ? 17.667 3.119 -6.023 1.00 94.69 99 TYR A O 1
ATOM 779 N N . PHE A 1 100 ? 19.483 4.141 -6.870 1.00 96.69 100 PHE A N 1
ATOM 780 C CA . PHE A 1 100 ? 20.291 2.973 -7.165 1.00 96.69 100 PHE A CA 1
ATOM 781 C C . PHE A 1 100 ? 21.361 2.872 -6.081 1.00 96.69 100 PHE A C 1
ATOM 783 O O . PHE A 1 100 ? 22.113 3.822 -5.872 1.00 96.69 100 PHE A O 1
ATOM 790 N N . ASN A 1 101 ? 21.400 1.748 -5.367 1.00 97.44 101 ASN A N 1
ATOM 791 C CA . ASN A 1 101 ? 22.413 1.510 -4.343 1.00 97.44 101 ASN A CA 1
ATOM 792 C C . ASN A 1 101 ? 23.700 0.936 -4.954 1.00 97.44 101 ASN A C 1
ATOM 794 O O . ASN A 1 101 ? 23.661 0.167 -5.922 1.00 97.44 101 ASN A O 1
ATOM 798 N N . LYS A 1 102 ? 24.836 1.247 -4.325 1.00 97.62 102 LYS A N 1
ATOM 799 C CA . LYS A 1 102 ? 26.158 0.788 -4.759 1.00 97.62 102 LYS A CA 1
ATOM 800 C C . LYS A 1 102 ? 26.325 -0.729 -4.769 1.00 97.62 102 LYS A C 1
ATOM 802 O O . LYS A 1 102 ? 27.002 -1.254 -5.645 1.00 97.62 102 LYS A O 1
ATOM 807 N N . GLU A 1 103 ? 25.731 -1.433 -3.811 1.00 97.19 103 GLU A N 1
ATOM 808 C CA . GLU A 1 103 ? 25.868 -2.890 -3.688 1.00 97.19 103 GLU A CA 1
ATOM 809 C C . GLU A 1 103 ? 25.302 -3.632 -4.908 1.00 97.19 103 GLU A C 1
ATOM 811 O O . GLU A 1 103 ? 25.900 -4.590 -5.389 1.00 97.19 103 GLU A O 1
ATOM 816 N N . THR A 1 104 ? 24.167 -3.168 -5.432 1.00 95.75 104 THR A N 1
ATOM 817 C CA . THR A 1 104 ? 23.461 -3.805 -6.551 1.00 95.75 104 THR A CA 1
ATOM 818 C C . THR A 1 104 ? 23.885 -3.232 -7.901 1.00 95.75 104 THR A C 1
ATOM 820 O O . THR A 1 104 ? 24.001 -3.982 -8.866 1.00 95.75 104 THR A O 1
ATOM 823 N N . PHE A 1 105 ? 24.100 -1.915 -7.983 1.00 96.81 105 PHE A N 1
ATOM 824 C CA . PHE A 1 105 ? 24.294 -1.204 -9.254 1.00 96.81 105 PHE A CA 1
ATOM 825 C C . PHE A 1 105 ? 25.691 -0.583 -9.413 1.00 96.81 105 PHE A C 1
ATOM 827 O O . PHE A 1 105 ? 25.955 0.120 -10.382 1.00 96.81 105 PHE A O 1
ATOM 834 N N . GLY A 1 106 ? 26.605 -0.824 -8.470 1.00 96.06 106 GLY A N 1
ATOM 835 C CA . GLY A 1 106 ? 27.997 -0.366 -8.531 1.00 96.06 106 GLY A CA 1
ATOM 836 C C . GLY A 1 106 ? 28.229 1.089 -8.107 1.00 96.06 106 GLY A C 1
ATOM 837 O O . GLY A 1 106 ? 29.366 1.458 -7.811 1.00 96.06 106 GLY A O 1
ATOM 838 N N . GLU A 1 107 ? 27.176 1.904 -8.006 1.00 96.56 107 GLU A N 1
ATOM 839 C CA . GLU A 1 107 ? 27.233 3.308 -7.585 1.00 96.56 107 GLU A CA 1
ATOM 840 C C . GLU A 1 107 ? 25.989 3.697 -6.770 1.00 96.56 107 GLU A C 1
ATOM 842 O O . GLU A 1 107 ? 24.881 3.261 -7.078 1.00 96.56 107 GLU A O 1
ATOM 847 N N . ASP A 1 108 ? 26.170 4.543 -5.752 1.00 98.25 108 ASP A N 1
ATOM 848 C CA . ASP A 1 108 ? 25.065 5.219 -5.069 1.00 98.25 108 ASP A CA 1
ATOM 849 C C . ASP A 1 108 ? 24.606 6.413 -5.905 1.00 98.25 108 ASP A C 1
ATOM 851 O O . ASP A 1 108 ? 25.275 7.448 -5.947 1.00 98.25 108 ASP A O 1
ATOM 855 N N . LYS A 1 109 ? 23.460 6.279 -6.578 1.00 97.19 109 LYS A N 1
ATOM 856 C CA . LYS A 1 109 ? 22.995 7.281 -7.540 1.00 97.19 109 LYS A CA 1
ATOM 857 C C . LYS A 1 109 ? 21.496 7.503 -7.468 1.00 97.19 109 LYS A C 1
ATOM 859 O O . LYS A 1 109 ? 20.709 6.565 -7.493 1.00 97.19 109 LYS A O 1
ATOM 864 N N . VAL A 1 110 ? 21.087 8.767 -7.448 1.00 95.88 110 VAL A N 1
ATOM 865 C CA . VAL A 1 110 ? 19.681 9.155 -7.603 1.00 95.88 110 VAL A CA 1
ATOM 866 C C . VAL A 1 110 ? 19.447 9.583 -9.045 1.00 95.88 110 VAL A C 1
ATOM 868 O O . VAL A 1 110 ? 20.053 10.547 -9.511 1.00 95.88 110 VAL A O 1
ATOM 871 N N . VAL A 1 111 ? 18.533 8.902 -9.733 1.00 94.62 111 VAL A N 1
ATOM 872 C CA . VAL A 1 111 ? 18.020 9.324 -11.039 1.00 94.62 111 VAL A CA 1
ATOM 873 C C . VAL A 1 111 ? 16.638 9.925 -10.830 1.00 94.62 111 VAL A C 1
ATOM 875 O O . VAL A 1 111 ? 15.767 9.325 -10.200 1.00 94.62 111 VAL A O 1
ATOM 878 N N . ARG A 1 112 ? 16.424 11.135 -11.354 1.00 92.38 112 ARG A N 1
ATOM 879 C CA . ARG A 1 112 ? 15.162 11.881 -11.207 1.00 92.38 112 ARG A CA 1
ATOM 880 C C . ARG A 1 112 ? 14.091 11.390 -12.186 1.00 92.38 112 ARG A C 1
ATOM 882 O O . ARG A 1 112 ? 13.567 12.167 -12.977 1.00 92.38 112 ARG A O 1
ATOM 889 N N . HIS A 1 113 ? 13.833 10.089 -12.149 1.00 91.88 113 HIS A N 1
ATOM 890 C CA . HIS A 1 113 ? 12.849 9.390 -12.959 1.00 91.88 113 HIS A CA 1
ATOM 891 C C . HIS A 1 113 ? 12.286 8.218 -12.136 1.00 91.88 113 HIS A C 1
ATOM 893 O O . HIS A 1 113 ? 13.092 7.482 -11.568 1.00 91.88 113 HIS A O 1
ATOM 899 N N . PRO A 1 114 ? 10.957 8.039 -12.038 1.00 88.62 114 PRO A N 1
ATOM 900 C CA . PRO A 1 114 ? 10.353 7.065 -11.128 1.00 88.62 114 PRO A CA 1
ATOM 901 C C . PRO A 1 114 ? 10.381 5.606 -11.596 1.00 88.62 114 PRO A C 1
ATOM 903 O O . PRO A 1 114 ? 10.173 4.734 -10.766 1.00 88.62 114 PRO A O 1
ATOM 906 N N . TYR A 1 115 ? 10.624 5.322 -12.885 1.00 91.31 115 TYR A N 1
ATOM 907 C CA . TYR A 1 115 ? 10.678 3.975 -13.506 1.00 91.31 115 TYR A CA 1
ATOM 908 C C . TYR A 1 115 ? 9.465 3.035 -13.282 1.00 91.31 115 TYR A C 1
ATOM 910 O O . TYR A 1 115 ? 9.377 2.012 -13.953 1.00 91.31 115 TYR A O 1
ATOM 918 N N . CYS A 1 116 ? 8.526 3.368 -12.400 1.00 88.19 116 CYS A N 1
ATOM 919 C CA . CYS A 1 116 ? 7.266 2.691 -12.104 1.00 88.19 116 CYS A CA 1
ATOM 920 C C . CYS A 1 116 ? 6.193 3.724 -11.715 1.00 88.19 116 CYS A C 1
ATOM 922 O O . CYS A 1 116 ? 6.456 4.928 -11.742 1.00 88.19 116 CYS A O 1
ATOM 924 N N . ASN A 1 117 ? 4.980 3.276 -11.378 1.00 87.56 117 ASN A N 1
ATOM 925 C CA . ASN A 1 117 ? 3.838 4.142 -11.080 1.00 87.56 117 ASN A CA 1
ATOM 926 C C . ASN A 1 117 ? 3.555 4.287 -9.570 1.00 87.56 117 ASN A C 1
ATOM 928 O O . ASN A 1 117 ? 2.984 3.391 -8.955 1.00 87.56 117 ASN A O 1
ATOM 932 N N . TYR A 1 118 ? 3.859 5.451 -8.991 1.00 85.50 118 TYR A N 1
ATOM 933 C CA . TYR A 1 118 ? 3.557 5.759 -7.585 1.00 85.50 118 TYR A CA 1
ATOM 934 C C . TYR A 1 118 ? 2.116 6.229 -7.291 1.00 85.50 118 TYR A C 1
ATOM 936 O O . TYR A 1 118 ? 1.637 5.926 -6.200 1.00 85.50 118 TYR A O 1
ATOM 944 N N . PRO A 1 119 ? 1.383 6.923 -8.194 1.00 84.50 119 PRO A N 1
ATOM 945 C CA . PRO A 1 119 ? 0.021 7.397 -7.924 1.00 84.50 119 PRO A CA 1
ATOM 946 C C . PRO A 1 119 ? -0.982 6.303 -7.576 1.00 84.50 119 PRO A C 1
ATOM 948 O O . PRO A 1 119 ? -2.024 6.609 -7.012 1.00 84.50 119 PRO A O 1
ATOM 951 N N . ASN A 1 120 ? -0.656 5.038 -7.855 1.00 83.31 120 ASN A N 1
ATOM 952 C CA . ASN A 1 120 ? -1.426 3.899 -7.366 1.00 83.31 120 ASN A CA 1
ATOM 953 C C . ASN A 1 120 ? -1.527 3.883 -5.831 1.00 83.31 120 ASN A C 1
ATOM 955 O O . ASN A 1 120 ? -2.539 3.447 -5.309 1.00 83.31 120 ASN A O 1
ATOM 959 N N . TYR A 1 121 ? -0.523 4.376 -5.102 1.00 85.12 121 TYR A N 1
ATOM 960 C CA . TYR A 1 121 ? -0.475 4.301 -3.635 1.00 85.12 121 TYR A CA 1
ATOM 961 C C . TYR A 1 121 ? 0.037 5.579 -2.938 1.00 85.12 121 TYR A C 1
ATOM 963 O O . TYR A 1 121 ? 0.042 5.669 -1.707 1.00 85.12 121 TYR A O 1
ATOM 971 N N . VAL A 1 122 ? 0.433 6.599 -3.707 1.00 89.44 122 VAL A N 1
ATOM 972 C CA . VAL A 1 122 ? 0.796 7.939 -3.222 1.00 89.44 122 VAL A CA 1
ATOM 973 C C . VAL A 1 122 ? 0.092 8.996 -4.075 1.00 89.44 122 VAL A C 1
ATOM 975 O O . VAL A 1 122 ? 0.628 9.475 -5.074 1.00 89.44 122 VAL A O 1
ATOM 978 N N . GLU A 1 123 ? -1.130 9.362 -3.692 1.00 89.94 123 GLU A N 1
ATOM 979 C CA . GLU A 1 123 ? -1.931 10.346 -4.426 1.00 89.94 123 GLU A CA 1
ATOM 980 C C . GLU A 1 123 ? -1.253 11.731 -4.463 1.00 89.94 123 GLU A C 1
ATOM 982 O O . GLU A 1 123 ? -0.736 12.232 -3.464 1.00 89.94 123 GLU A O 1
ATOM 987 N N . GLY A 1 124 ? -1.284 12.383 -5.629 1.00 90.00 124 GLY A N 1
ATOM 988 C CA . GLY A 1 124 ? -0.761 13.743 -5.808 1.00 90.00 124 GLY A CA 1
ATOM 989 C C . GLY A 1 124 ? 0.763 13.842 -5.941 1.00 90.00 124 GLY A C 1
ATOM 990 O O . GLY A 1 124 ? 1.281 14.944 -6.146 1.00 90.00 124 GLY A O 1
ATOM 991 N N . ILE A 1 125 ? 1.500 12.724 -5.862 1.00 90.81 125 ILE A N 1
ATOM 992 C CA . ILE A 1 125 ? 2.943 12.722 -6.119 1.00 90.81 125 ILE A CA 1
ATOM 993 C C . ILE A 1 125 ? 3.238 13.165 -7.555 1.00 90.81 125 ILE A C 1
ATOM 995 O O . ILE A 1 125 ? 2.620 12.716 -8.522 1.00 90.81 125 ILE A O 1
ATOM 999 N N . VAL A 1 126 ? 4.214 14.058 -7.712 1.00 88.94 126 VAL A N 1
ATOM 1000 C CA . VAL A 1 126 ? 4.608 14.537 -9.036 1.00 88.94 126 VAL A CA 1
ATOM 1001 C C . VAL A 1 126 ? 5.451 13.463 -9.722 1.00 88.94 126 VAL A C 1
ATOM 1003 O O . VAL A 1 126 ? 6.615 13.257 -9.383 1.00 88.94 126 VAL A O 1
ATOM 1006 N N . MET A 1 127 ? 4.852 12.779 -10.695 1.00 82.50 127 MET A N 1
ATOM 1007 C CA . MET A 1 127 ? 5.522 11.761 -11.516 1.00 82.50 127 MET A CA 1
ATOM 1008 C C . MET A 1 127 ? 6.376 12.355 -12.634 1.00 82.50 127 MET A C 1
ATOM 1010 O O . MET A 1 127 ? 7.372 11.763 -13.042 1.00 82.50 127 MET A O 1
ATOM 1014 N N . GLY A 1 128 ? 5.972 13.524 -13.137 1.00 67.88 128 GLY A N 1
ATOM 1015 C CA . GLY A 1 128 ? 6.585 14.176 -14.287 1.00 67.88 128 GLY A CA 1
ATOM 1016 C C . GLY A 1 128 ? 7.516 15.323 -13.902 1.00 67.88 128 GLY A C 1
ATOM 1017 O O . GLY A 1 128 ? 7.127 16.224 -13.164 1.00 67.88 128 GLY A O 1
ATOM 1018 N N . GLY A 1 129 ? 8.720 15.327 -14.483 1.00 60.75 129 GLY A N 1
ATOM 1019 C CA . GLY A 1 129 ? 9.572 16.515 -14.563 1.00 60.75 129 GLY A CA 1
ATOM 1020 C C . GLY A 1 129 ? 11.030 16.300 -14.164 1.00 60.75 129 GLY A C 1
ATOM 1021 O O . GLY A 1 129 ? 11.399 16.565 -13.020 1.00 60.75 129 GLY A O 1
ATOM 1022 N N . LYS A 1 130 ? 11.860 15.914 -15.146 1.00 65.06 130 LYS A N 1
ATOM 1023 C CA . LYS A 1 130 ? 13.146 16.564 -15.503 1.00 65.06 130 LYS A CA 1
ATOM 1024 C C . LYS A 1 130 ? 13.906 15.825 -16.606 1.00 65.06 130 LYS A C 1
ATOM 1026 O O . LYS A 1 130 ? 14.708 16.480 -17.254 1.00 65.06 130 LYS A O 1
ATOM 1031 N N . LEU A 1 131 ? 13.671 14.524 -16.784 1.00 88.69 131 LEU A N 1
ATOM 1032 C CA . LEU A 1 131 ? 14.394 13.685 -17.744 1.00 88.69 131 LEU A CA 1
ATOM 1033 C C . LEU A 1 131 ? 13.431 13.012 -18.727 1.00 88.69 131 LEU A C 1
ATOM 1035 O O . LEU A 1 131 ? 12.379 12.528 -18.303 1.00 88.69 131 LEU A O 1
ATOM 1039 N N . SER A 1 132 ? 13.801 12.961 -20.006 1.00 92.25 132 SER A N 1
ATOM 1040 C CA . SER A 1 132 ? 13.195 12.048 -20.981 1.00 92.25 132 SER A CA 1
ATOM 1041 C C . SER A 1 132 ? 13.564 10.590 -20.668 1.00 92.25 132 SER A C 1
ATOM 1043 O O . SER A 1 132 ? 14.457 10.326 -19.856 1.00 92.25 132 SER A O 1
ATOM 1045 N N . ASN A 1 133 ? 12.911 9.629 -21.329 1.00 93.56 133 ASN A N 1
ATOM 1046 C CA . ASN A 1 133 ? 13.271 8.213 -21.201 1.00 93.56 133 ASN A CA 1
ATOM 1047 C C . ASN A 1 133 ? 14.737 7.969 -21.597 1.00 93.56 133 ASN A C 1
ATOM 1049 O O . ASN A 1 133 ? 15.442 7.212 -20.931 1.00 93.56 133 ASN A O 1
ATOM 1053 N N . GLU A 1 134 ? 15.215 8.652 -22.640 1.00 96.00 134 GLU A N 1
ATOM 1054 C CA . GLU A 1 134 ? 16.605 8.611 -23.101 1.00 96.00 134 GLU A CA 1
ATOM 1055 C C . GLU A 1 134 ? 17.559 9.134 -22.026 1.00 96.00 134 GLU A C 1
ATOM 1057 O O . GLU A 1 134 ? 18.531 8.464 -21.678 1.00 96.00 134 GLU A O 1
ATOM 1062 N N . GLU A 1 135 ? 17.275 10.308 -21.459 1.00 96.88 135 GLU A N 1
ATOM 1063 C CA . GLU A 1 135 ? 18.124 10.906 -20.427 1.00 96.88 135 GLU A CA 1
ATOM 1064 C C . GLU A 1 135 ? 18.1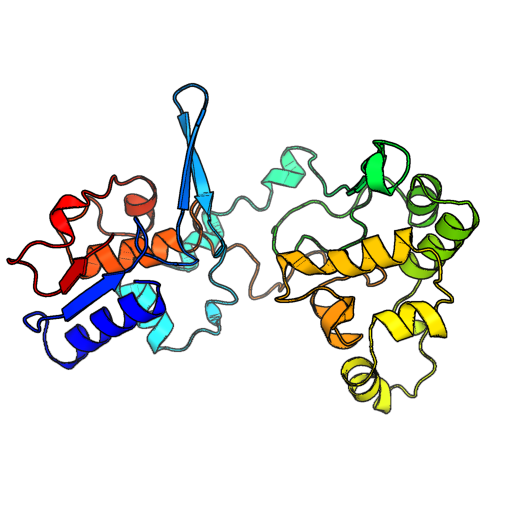33 10.072 -19.140 1.00 96.88 135 GLU A C 1
ATOM 1066 O O . GLU A 1 135 ? 19.183 9.909 -18.514 1.00 96.88 135 GLU A O 1
ATOM 1071 N N . ALA A 1 136 ? 16.980 9.520 -18.750 1.00 95.44 136 ALA A N 1
ATOM 1072 C CA . ALA A 1 136 ? 16.857 8.636 -17.599 1.00 95.44 136 ALA A CA 1
ATOM 1073 C C . ALA A 1 136 ? 17.682 7.359 -17.803 1.00 95.44 136 ALA A C 1
ATOM 1075 O O . ALA A 1 136 ? 18.529 7.045 -16.961 1.00 95.44 136 ALA A O 1
ATOM 1076 N N . ALA A 1 137 ? 17.507 6.682 -18.945 1.00 97.38 137 ALA A N 1
ATOM 1077 C CA . ALA A 1 137 ? 18.256 5.479 -19.286 1.00 97.38 137 ALA A CA 1
ATOM 1078 C C . ALA A 1 137 ? 19.769 5.736 -19.306 1.00 97.38 137 ALA A C 1
ATOM 1080 O O . ALA A 1 137 ? 20.524 4.949 -18.744 1.00 97.38 137 ALA A O 1
ATOM 1081 N N . GLN A 1 138 ? 20.219 6.868 -19.859 1.00 97.88 138 GLN A N 1
ATOM 1082 C CA . GLN A 1 138 ? 21.639 7.235 -19.875 1.00 97.88 138 GLN A CA 1
ATOM 1083 C C . GLN A 1 138 ? 22.212 7.528 -18.484 1.00 97.88 138 GLN A C 1
ATOM 1085 O O . GLN A 1 138 ? 23.385 7.253 -18.216 1.00 97.88 138 GLN A O 1
ATOM 1090 N N . GLN A 1 139 ? 21.394 8.073 -17.582 1.00 97.25 139 GLN A N 1
ATOM 1091 C CA . GLN A 1 139 ? 21.801 8.344 -16.207 1.00 97.25 139 GLN A CA 1
ATOM 1092 C C . GLN A 1 139 ? 21.746 7.113 -15.301 1.00 97.25 139 GLN A C 1
ATOM 1094 O O . GLN A 1 139 ? 22.427 7.123 -14.273 1.00 97.25 139 GLN A O 1
ATOM 1099 N N . ALA A 1 140 ? 20.991 6.068 -15.643 1.00 97.00 140 ALA A N 1
ATOM 1100 C CA . ALA A 1 140 ? 20.969 4.835 -14.865 1.00 97.00 140 ALA A CA 1
ATOM 1101 C C . ALA A 1 140 ? 22.390 4.237 -14.761 1.00 97.00 140 ALA A C 1
ATOM 1103 O O . ALA A 1 140 ? 23.094 4.157 -15.774 1.00 97.00 140 ALA A O 1
ATOM 1104 N N . PRO A 1 141 ? 22.845 3.826 -13.560 1.00 97.25 141 PRO A N 1
ATOM 1105 C CA . PRO A 1 141 ? 24.146 3.185 -13.362 1.00 97.25 141 PRO A CA 1
ATOM 1106 C C . PRO A 1 141 ? 24.098 1.723 -13.843 1.00 97.25 141 PRO A C 1
ATOM 1108 O O . PRO A 1 141 ? 24.175 0.777 -13.067 1.00 97.25 141 PRO A O 1
ATOM 1111 N N . LEU A 1 142 ? 23.902 1.550 -15.149 1.00 97.25 142 LEU A N 1
ATOM 1112 C CA . LEU A 1 142 ? 23.866 0.273 -15.854 1.00 97.25 142 LEU A CA 1
ATOM 1113 C C . LEU A 1 142 ? 25.004 0.211 -16.878 1.00 97.25 142 LEU A C 1
ATOM 1115 O O . LEU A 1 142 ? 25.599 1.229 -17.241 1.00 97.25 142 LEU A O 1
ATOM 1119 N N . SER A 1 143 ? 25.286 -0.998 -17.367 1.00 96.69 143 SER A N 1
ATOM 1120 C CA . SER A 1 143 ? 26.164 -1.197 -18.525 1.00 96.69 143 SER A CA 1
ATOM 1121 C C . SER A 1 143 ? 25.607 -0.484 -19.765 1.00 96.69 143 SER A C 1
ATOM 1123 O O . SER A 1 143 ? 24.408 -0.229 -19.831 1.00 96.69 143 SER A O 1
ATOM 1125 N N . GLU A 1 144 ? 26.428 -0.208 -20.782 1.00 97.62 144 GLU A N 1
ATOM 1126 C CA . GLU A 1 144 ? 25.934 0.405 -22.033 1.00 97.62 144 GLU A CA 1
ATOM 1127 C C . GLU A 1 144 ? 24.794 -0.415 -22.664 1.00 97.62 144 GLU A C 1
ATOM 1129 O O . GLU A 1 144 ? 23.741 0.129 -22.993 1.00 97.62 144 GLU A O 1
ATOM 1134 N N . LYS A 1 145 ? 24.935 -1.747 -22.682 1.00 98.00 145 LYS A N 1
ATOM 1135 C CA . LYS A 1 145 ? 23.870 -2.676 -23.093 1.00 98.00 145 LYS A CA 1
ATOM 1136 C C . LYS A 1 145 ? 22.611 -2.539 -22.226 1.00 98.00 145 LYS A C 1
ATOM 1138 O O . LYS A 1 145 ? 21.495 -2.557 -22.742 1.00 98.00 145 LYS A O 1
ATOM 1143 N N . GLY A 1 146 ? 22.782 -2.402 -20.911 1.00 98.19 146 GLY A N 1
ATOM 1144 C CA . GLY A 1 146 ? 21.686 -2.209 -19.965 1.00 98.19 146 GLY A CA 1
ATOM 1145 C C . GLY A 1 146 ? 20.960 -0.878 -20.173 1.00 98.19 146 GLY A C 1
ATOM 1146 O O . GLY A 1 146 ? 19.737 -0.832 -20.130 1.00 98.19 146 GLY A O 1
ATOM 1147 N N . LYS A 1 147 ? 21.671 0.207 -20.487 1.00 98.62 147 LYS A N 1
ATOM 1148 C CA . LYS A 1 147 ? 21.043 1.497 -20.813 1.00 98.62 147 LYS A CA 1
ATOM 1149 C C . LYS A 1 147 ? 20.216 1.413 -22.100 1.00 98.62 147 LYS A C 1
ATOM 1151 O O . LYS A 1 147 ? 19.090 1.902 -22.132 1.00 98.62 147 LYS A O 1
ATOM 1156 N N . GLU A 1 148 ? 20.728 0.739 -23.132 1.00 98.56 148 GLU A N 1
ATOM 1157 C CA . GLU A 1 148 ? 19.985 0.489 -24.377 1.00 98.56 148 GLU A CA 1
ATOM 1158 C C . GLU A 1 148 ? 18.726 -0.357 -24.141 1.00 98.56 148 GLU A C 1
ATOM 1160 O O . GLU A 1 148 ? 17.646 -0.027 -24.634 1.00 98.56 148 GLU A O 1
ATOM 1165 N N . GLN A 1 149 ? 18.843 -1.441 -23.366 1.00 98.69 149 GLN A N 1
ATOM 1166 C CA . GLN A 1 149 ? 17.703 -2.282 -22.999 1.00 98.69 149 GLN A CA 1
ATOM 1167 C C . GLN A 1 149 ? 16.685 -1.521 -22.145 1.00 98.69 149 GLN A C 1
ATOM 1169 O O . GLN A 1 149 ? 15.487 -1.643 -22.384 1.00 98.69 149 GLN A O 1
ATOM 1174 N N . LEU A 1 150 ? 17.134 -0.705 -21.189 1.00 98.50 150 LEU A N 1
ATOM 1175 C CA . LEU A 1 150 ? 16.253 0.095 -20.343 1.00 98.50 150 LEU A CA 1
ATOM 1176 C C . LEU A 1 150 ? 15.467 1.105 -21.179 1.00 98.50 150 LEU A C 1
ATOM 1178 O O . LEU A 1 150 ? 14.261 1.229 -20.989 1.00 98.50 150 LEU A O 1
ATOM 1182 N N . LEU A 1 151 ? 16.111 1.762 -22.148 1.00 98.19 151 LEU A N 1
ATOM 1183 C CA . LEU A 1 151 ? 15.418 2.653 -23.077 1.00 98.19 151 LEU A CA 1
ATOM 1184 C C . LEU A 1 151 ? 14.353 1.908 -23.896 1.00 98.19 151 LEU A C 1
ATOM 1186 O O . LEU A 1 151 ? 13.233 2.404 -24.019 1.00 98.19 151 LEU A O 1
ATOM 1190 N N . ARG A 1 152 ? 14.656 0.700 -24.401 1.00 98.12 152 ARG A N 1
ATOM 1191 C CA . ARG A 1 152 ? 13.648 -0.142 -25.077 1.00 98.12 152 ARG A CA 1
ATOM 1192 C C . ARG A 1 152 ? 12.473 -0.481 -24.168 1.00 98.12 152 ARG A C 1
ATOM 1194 O O . ARG A 1 152 ? 11.340 -0.452 -24.627 1.00 98.12 152 ARG A O 1
ATOM 1201 N N . VAL A 1 153 ? 12.730 -0.785 -22.896 1.00 98.00 153 VAL A N 1
ATOM 1202 C CA . VAL A 1 153 ? 11.670 -1.072 -21.921 1.00 98.00 153 VAL A CA 1
ATOM 1203 C C . VAL A 1 153 ? 10.811 0.161 -21.663 1.00 98.00 153 VAL A C 1
ATOM 1205 O O . VAL A 1 153 ? 9.591 0.058 -21.712 1.00 98.00 153 VAL A O 1
ATOM 1208 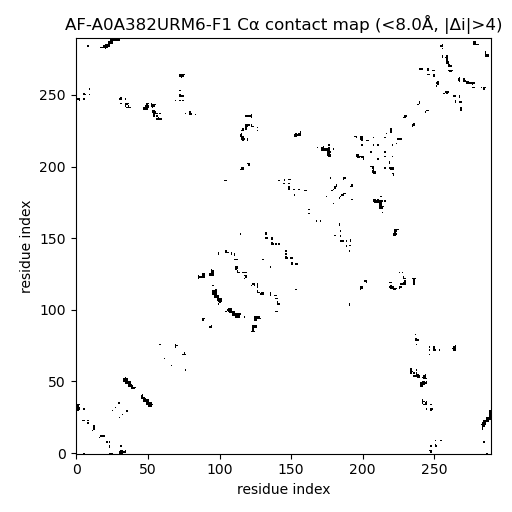N N . LEU A 1 154 ? 11.421 1.329 -21.443 1.00 95.62 154 LEU A N 1
ATOM 1209 C CA . LEU A 1 154 ? 10.698 2.580 -21.194 1.00 95.62 154 LEU A CA 1
ATOM 1210 C C . LEU A 1 154 ? 9.854 3.048 -22.385 1.00 95.62 154 LEU A C 1
ATOM 1212 O O . LEU A 1 154 ? 8.794 3.635 -22.182 1.00 95.62 154 LEU A O 1
ATOM 1216 N N . ASN A 1 155 ? 10.321 2.783 -23.606 1.00 95.12 155 ASN A N 1
ATOM 1217 C CA . ASN A 1 155 ? 9.603 3.082 -24.846 1.00 95.12 155 ASN A CA 1
ATOM 1218 C C . ASN A 1 155 ? 8.727 1.912 -25.328 1.00 95.12 155 ASN A C 1
ATOM 1220 O O . ASN A 1 155 ? 8.145 1.997 -26.405 1.00 95.12 155 ASN A O 1
ATOM 1224 N N . GLY A 1 156 ? 8.644 0.824 -24.558 1.00 94.50 156 GLY A N 1
ATOM 1225 C CA . GLY A 1 156 ? 7.802 -0.326 -24.861 1.00 94.50 156 GLY A CA 1
ATOM 1226 C C . GLY A 1 156 ? 6.348 -0.116 -24.436 1.00 94.50 156 GLY A C 1
ATOM 1227 O O . GLY A 1 156 ? 5.848 1.000 -24.299 1.00 94.50 156 GLY A O 1
ATOM 1228 N N . GLY A 1 157 ? 5.646 -1.223 -24.225 1.00 94.06 157 GLY A N 1
ATOM 1229 C CA . GLY A 1 157 ? 4.243 -1.260 -23.826 1.00 94.06 157 GLY A CA 1
ATOM 1230 C C . GLY A 1 157 ? 3.468 -2.230 -24.709 1.00 94.06 157 GLY A C 1
ATOM 1231 O O . GLY A 1 157 ? 4.048 -2.931 -25.529 1.00 94.06 157 GLY A O 1
ATOM 1232 N N . LEU A 1 158 ? 2.140 -2.263 -24.580 1.00 95.31 158 LEU A N 1
ATOM 1233 C CA . LEU A 1 158 ? 1.323 -3.227 -25.335 1.00 95.31 158 LEU A CA 1
ATOM 1234 C C . LEU A 1 158 ? 1.433 -3.061 -26.859 1.00 95.31 158 LEU A C 1
ATOM 1236 O O . LEU A 1 158 ? 1.265 -4.022 -27.592 1.00 95.31 158 LEU A O 1
ATOM 1240 N N . HIS A 1 159 ? 1.767 -1.860 -27.334 1.00 94.31 159 HIS A N 1
ATOM 1241 C CA . HIS A 1 159 ? 1.877 -1.545 -28.758 1.00 94.31 159 HIS A CA 1
ATOM 1242 C C . HIS A 1 159 ? 3.044 -2.249 -29.479 1.00 94.31 159 HIS A C 1
ATOM 1244 O O . HIS A 1 159 ? 3.101 -2.204 -30.703 1.00 94.31 159 HIS A O 1
ATOM 1250 N N . VAL A 1 160 ? 3.986 -2.858 -28.746 1.00 95.25 160 VAL A N 1
ATOM 1251 C CA . VAL A 1 160 ? 5.094 -3.645 -29.327 1.00 95.25 160 VAL A CA 1
ATOM 1252 C C . VAL A 1 160 ? 4.777 -5.143 -29.413 1.00 95.25 160 VAL A C 1
ATOM 1254 O O . VAL A 1 160 ? 5.616 -5.924 -29.856 1.00 95.25 160 VAL A O 1
ATOM 1257 N N . ILE A 1 161 ? 3.599 -5.555 -28.936 1.00 96.25 161 ILE A N 1
ATOM 1258 C CA . ILE A 1 161 ? 3.128 -6.938 -28.983 1.00 96.25 161 ILE A CA 1
ATOM 1259 C C . ILE A 1 161 ? 2.402 -7.145 -30.314 1.00 96.25 161 ILE A C 1
ATOM 1261 O O . ILE A 1 161 ? 1.426 -6.458 -30.605 1.00 96.25 161 ILE A O 1
ATOM 1265 N N . ASP A 1 162 ? 2.876 -8.107 -31.101 1.00 94.25 162 ASP A N 1
ATOM 1266 C CA . ASP A 1 162 ? 2.311 -8.464 -32.406 1.00 94.25 162 ASP A CA 1
ATOM 1267 C C . ASP A 1 162 ? 1.260 -9.574 -32.254 1.00 94.25 162 ASP A C 1
ATOM 1269 O O . ASP A 1 162 ? 1.516 -10.751 -32.505 1.00 94.25 162 ASP A O 1
ATOM 1273 N N . VAL A 1 163 ? 0.095 -9.193 -31.731 1.00 96.12 163 VAL A N 1
ATOM 1274 C CA . VAL A 1 163 ? -1.082 -10.053 -31.539 1.00 96.12 163 VAL A CA 1
ATOM 1275 C C . VAL A 1 163 ? -2.310 -9.277 -32.032 1.00 96.12 163 VAL A C 1
ATOM 1277 O O . VAL A 1 163 ? -2.362 -8.061 -31.818 1.00 96.12 163 VAL A O 1
ATOM 1280 N N . PRO A 1 164 ? -3.293 -9.926 -32.691 1.00 96.50 164 PRO A N 1
ATOM 1281 C CA . PRO A 1 164 ? -4.540 -9.273 -33.086 1.00 96.50 164 PRO A CA 1
ATOM 1282 C C . PRO A 1 164 ? -5.207 -8.529 -31.920 1.00 96.50 164 PRO A C 1
ATOM 1284 O O . PRO A 1 164 ? -5.200 -9.007 -30.788 1.00 96.50 164 PRO A O 1
ATOM 1287 N N . GLU A 1 165 ? -5.811 -7.366 -32.184 1.00 94.88 165 GLU A N 1
ATOM 1288 C CA . GLU A 1 165 ? -6.409 -6.516 -31.137 1.00 94.88 165 GLU A CA 1
ATOM 1289 C C . GLU A 1 165 ? -7.458 -7.267 -30.300 1.00 94.88 165 GLU A C 1
ATOM 1291 O O . GLU A 1 165 ? -7.489 -7.139 -29.078 1.00 94.88 165 GLU A O 1
ATOM 1296 N N . GLU A 1 166 ? -8.253 -8.114 -30.951 1.00 97.00 166 GLU A N 1
ATOM 1297 C CA . GLU A 1 166 ? -9.258 -8.985 -30.332 1.00 97.00 166 GLU A CA 1
ATOM 1298 C C . GLU A 1 166 ? -8.685 -10.076 -29.413 1.00 97.00 166 GLU A C 1
ATOM 1300 O O . GLU A 1 166 ? -9.382 -10.535 -28.513 1.00 97.00 166 GLU A O 1
ATOM 1305 N N . GLU A 1 167 ? -7.420 -10.460 -29.594 1.00 97.38 167 GLU A N 1
ATOM 1306 C CA . GLU A 1 167 ? -6.724 -11.462 -28.775 1.00 97.38 167 GLU A CA 1
ATOM 1307 C C . GLU A 1 167 ? -5.838 -10.821 -27.689 1.00 97.38 167 GLU A C 1
ATOM 1309 O O . GLU A 1 167 ? -5.316 -11.516 -26.815 1.00 97.38 167 GLU A O 1
ATOM 1314 N N . MET A 1 168 ? -5.655 -9.493 -27.719 1.00 97.12 168 MET A N 1
ATOM 1315 C CA . MET A 1 168 ? -4.726 -8.781 -26.834 1.00 97.12 168 MET A CA 1
ATOM 1316 C C . MET A 1 168 ? -5.064 -8.982 -25.354 1.00 97.12 168 MET A C 1
ATOM 1318 O O . MET A 1 168 ? -4.157 -9.177 -24.548 1.00 97.12 168 MET A O 1
ATOM 1322 N N . GLU A 1 169 ? -6.346 -8.933 -24.981 1.00 97.12 169 GLU A N 1
ATOM 1323 C CA . GLU A 1 169 ? -6.770 -9.091 -23.584 1.00 97.12 169 GLU A CA 1
ATOM 1324 C C . GLU A 1 169 ? -6.414 -10.482 -23.045 1.00 97.12 169 GLU A C 1
ATOM 1326 O O . GLU A 1 169 ? -5.712 -10.594 -22.035 1.00 97.12 169 GLU A O 1
ATOM 1331 N N . ASP A 1 170 ? -6.805 -11.536 -23.760 1.00 98.06 170 ASP A N 1
ATOM 1332 C CA . ASP A 1 170 ? -6.481 -12.913 -23.387 1.00 98.06 170 ASP A CA 1
ATOM 1333 C C . ASP A 1 170 ? -4.962 -13.115 -23.316 1.00 98.06 170 ASP A C 1
ATOM 1335 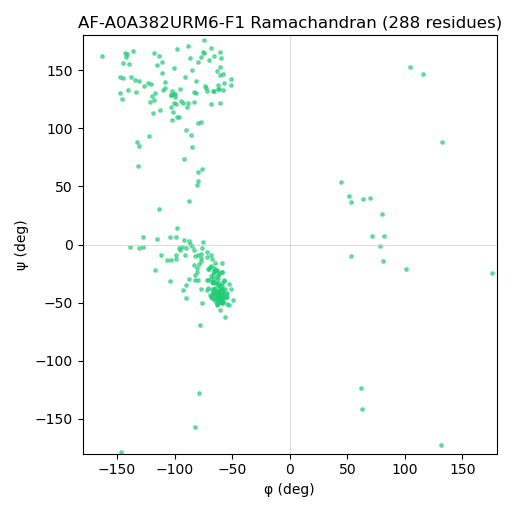O O . ASP A 1 170 ? -4.446 -13.644 -22.327 1.00 98.06 170 ASP A O 1
ATOM 1339 N N . TYR A 1 171 ? -4.226 -12.603 -24.307 1.00 98.06 171 TYR A N 1
ATOM 1340 C CA . TYR A 1 171 ? -2.772 -12.716 -24.362 1.00 98.06 171 TYR A CA 1
ATOM 1341 C C . TYR A 1 171 ? -2.080 -12.064 -23.159 1.00 98.06 171 TYR A C 1
ATOM 1343 O O . TYR A 1 171 ? -1.201 -12.679 -22.542 1.00 98.06 171 TYR A O 1
ATOM 1351 N N . ILE A 1 172 ? -2.447 -10.828 -22.789 1.00 98.00 172 ILE A N 1
ATOM 1352 C CA . ILE A 1 172 ? -1.775 -10.133 -21.680 1.00 98.00 172 ILE A CA 1
ATOM 1353 C C . ILE A 1 172 ? -2.078 -10.778 -20.328 1.00 98.00 172 ILE A C 1
ATOM 1355 O O . ILE A 1 172 ? -1.252 -10.673 -19.419 1.00 98.00 172 ILE A O 1
ATOM 1359 N N . TYR A 1 173 ? -3.226 -11.443 -20.181 1.00 97.94 173 TYR A N 1
ATOM 1360 C CA . TYR A 1 173 ? -3.598 -12.149 -18.955 1.00 97.94 173 TYR A CA 1
ATOM 1361 C C . TYR A 1 173 ? -3.171 -13.623 -18.938 1.00 97.94 173 TYR A C 1
ATOM 1363 O O . TYR A 1 173 ? -3.204 -14.234 -17.871 1.00 97.94 173 TYR A O 1
ATOM 1371 N N . SER A 1 174 ? -2.687 -14.179 -20.052 1.00 97.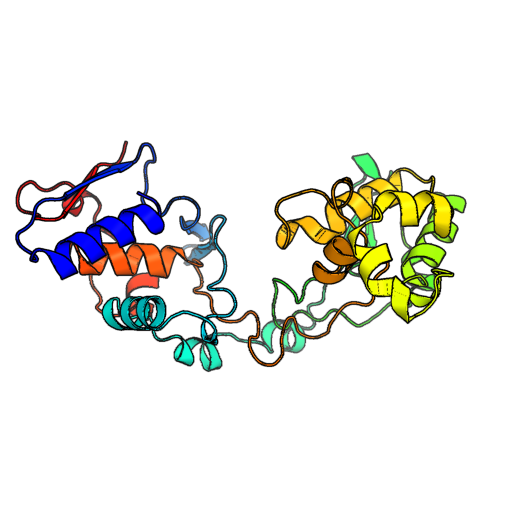69 174 SER A N 1
ATOM 1372 C CA . SER A 1 174 ? -2.091 -15.522 -20.105 1.00 97.69 174 SER A CA 1
ATOM 1373 C C . SER A 1 174 ? -0.561 -15.525 -20.178 1.00 97.69 174 SER A C 1
ATOM 1375 O O . SER A 1 174 ? 0.057 -16.573 -19.993 1.00 97.69 174 SER A O 1
ATOM 1377 N N . THR A 1 175 ? 0.065 -14.379 -20.461 1.00 98.19 175 THR A N 1
ATOM 1378 C CA . THR A 1 175 ? 1.508 -14.288 -20.732 1.00 98.19 175 THR A CA 1
ATOM 1379 C C . THR A 1 175 ? 2.259 -13.612 -19.594 1.00 98.19 175 THR A C 1
ATOM 1381 O O . THR A 1 175 ? 1.850 -12.562 -19.100 1.00 98.19 175 THR A O 1
ATOM 1384 N N . SER A 1 176 ? 3.391 -14.195 -19.196 1.00 98.12 176 SER A N 1
ATOM 1385 C CA . SER A 1 176 ? 4.282 -13.652 -18.166 1.00 98.12 176 SER A CA 1
ATOM 1386 C C . SER A 1 176 ? 4.867 -12.297 -18.570 1.00 98.12 176 SER A C 1
ATOM 1388 O O . SER A 1 176 ? 5.402 -12.129 -19.668 1.00 98.12 176 SER A O 1
ATOM 1390 N N . TYR A 1 177 ? 4.846 -11.338 -17.642 1.00 97.94 177 TYR A N 1
ATOM 1391 C CA . TYR A 1 177 ? 5.506 -10.045 -17.821 1.00 97.94 177 TYR A CA 1
ATOM 1392 C C . TYR A 1 177 ? 7.022 -10.199 -18.025 1.00 97.94 177 TYR A C 1
ATOM 1394 O O . TYR A 1 177 ? 7.616 -9.511 -18.853 1.00 97.94 177 TYR A O 1
ATOM 1402 N N . PHE A 1 178 ? 7.660 -11.147 -17.333 1.00 98.25 178 PHE A N 1
ATOM 1403 C CA . PHE A 1 178 ? 9.094 -11.396 -17.496 1.00 98.25 178 PHE A CA 1
ATOM 1404 C C . PHE A 1 178 ? 9.435 -12.068 -18.826 1.00 98.25 178 PHE A C 1
ATOM 1406 O O . PHE A 1 178 ? 10.513 -11.813 -19.366 1.00 98.25 178 PHE A O 1
ATOM 1413 N N . ASP A 1 179 ? 8.534 -12.885 -19.372 1.00 98.19 179 ASP A N 1
ATOM 1414 C CA . ASP A 1 179 ? 8.719 -13.453 -20.710 1.00 98.19 179 ASP A CA 1
ATOM 1415 C C . ASP A 1 179 ? 8.557 -12.376 -21.781 1.00 98.19 179 ASP A C 1
ATOM 1417 O O . ASP A 1 179 ? 9.349 -12.339 -22.717 1.00 98.19 179 ASP A O 1
ATOM 1421 N N . TYR A 1 180 ? 7.627 -11.433 -21.604 1.00 98.25 180 TYR A N 1
ATOM 1422 C CA . TYR A 1 180 ? 7.536 -10.240 -22.449 1.00 98.25 180 TYR A CA 1
ATOM 1423 C C . TYR A 1 180 ? 8.838 -9.419 -22.436 1.00 98.25 180 TYR A C 1
ATOM 1425 O O . TYR A 1 180 ? 9.389 -9.112 -23.495 1.00 98.25 180 TYR A O 1
ATOM 1433 N N . LEU A 1 181 ? 9.401 -9.124 -21.256 1.00 98.56 181 LEU A N 1
ATOM 1434 C CA . LEU A 1 181 ? 10.678 -8.403 -21.167 1.00 98.56 181 LEU A CA 1
ATOM 1435 C C . LEU A 1 181 ? 11.805 -9.135 -21.917 1.00 98.56 181 LEU A C 1
ATOM 1437 O O . LEU A 1 181 ? 12.558 -8.522 -22.672 1.00 98.56 181 LEU A O 1
ATOM 1441 N N . LYS A 1 182 ? 11.930 -10.450 -21.722 1.00 98.38 182 LYS A N 1
ATOM 1442 C CA . LYS A 1 182 ? 13.033 -11.236 -22.293 1.00 98.38 182 LYS A CA 1
ATOM 1443 C C . LYS A 1 182 ? 12.856 -11.503 -23.782 1.00 98.38 182 LYS A C 1
ATOM 1445 O O . LYS A 1 182 ? 13.775 -11.261 -24.557 1.00 98.38 182 LYS A O 1
ATOM 1450 N N . ASN A 1 183 ? 11.687 -11.996 -24.173 1.00 97.44 183 ASN A N 1
ATOM 1451 C CA . ASN A 1 183 ? 11.446 -12.547 -25.503 1.00 97.44 183 ASN A CA 1
ATOM 1452 C C . ASN A 1 183 ? 10.967 -11.476 -26.488 1.00 97.44 183 ASN A C 1
ATOM 1454 O O . ASN A 1 183 ? 11.344 -11.525 -27.653 1.00 97.44 183 ASN A O 1
ATOM 1458 N N . THR A 1 184 ? 10.177 -10.499 -26.029 1.00 97.06 184 THR A N 1
ATOM 1459 C CA . THR A 1 184 ? 9.671 -9.411 -26.882 1.00 97.06 184 THR A CA 1
ATOM 1460 C C . THR A 1 184 ? 10.629 -8.222 -26.893 1.00 97.06 184 THR A C 1
ATOM 1462 O O . THR A 1 184 ? 10.962 -7.710 -27.957 1.00 97.06 184 THR A O 1
ATOM 1465 N N . LEU A 1 185 ? 11.121 -7.791 -25.725 1.00 97.94 185 LEU A N 1
ATOM 1466 C CA . LEU A 1 185 ? 11.990 -6.605 -25.618 1.00 97.94 185 LEU A CA 1
ATOM 1467 C C . LEU A 1 185 ? 13.498 -6.917 -25.621 1.00 97.94 185 LEU A C 1
ATOM 1469 O O . LEU A 1 185 ? 14.332 -5.999 -25.645 1.00 97.94 185 LEU A O 1
ATOM 1473 N N . GLY A 1 186 ? 13.869 -8.201 -25.620 1.00 98.00 186 GLY A N 1
ATOM 1474 C CA . GLY A 1 186 ? 15.264 -8.637 -25.666 1.00 98.00 186 GLY A CA 1
ATOM 1475 C C . GLY A 1 186 ? 16.061 -8.197 -24.438 1.00 98.00 186 GLY A C 1
ATOM 1476 O O . GLY A 1 186 ? 17.193 -7.725 -24.589 1.00 98.00 186 GLY A O 1
ATOM 1477 N N . VAL A 1 187 ? 15.450 -8.252 -23.249 1.00 98.56 187 VAL A N 1
ATOM 1478 C CA . VAL A 1 187 ? 16.076 -7.887 -21.971 1.00 98.56 187 VAL A CA 1
ATOM 1479 C C . VAL A 1 187 ? 16.761 -9.100 -21.357 1.00 98.56 187 VAL A C 1
ATOM 1481 O O . VAL A 1 187 ? 16.114 -10.080 -20.991 1.00 98.56 187 VAL A O 1
ATOM 1484 N N . ASP A 1 188 ? 18.072 -9.003 -21.182 1.00 98.06 188 ASP A N 1
ATOM 1485 C CA . ASP A 1 188 ? 18.883 -10.000 -20.477 1.00 98.06 188 ASP A CA 1
ATOM 1486 C C . ASP A 1 188 ? 19.811 -9.378 -19.418 1.00 98.06 188 ASP A C 1
ATOM 1488 O O . ASP A 1 188 ? 20.471 -10.112 -18.680 1.00 98.06 188 ASP A O 1
ATOM 1492 N N . ASP A 1 189 ? 19.838 -8.044 -19.291 1.00 98.19 189 ASP A N 1
ATOM 1493 C CA . ASP A 1 189 ? 20.584 -7.356 -18.243 1.00 98.19 189 ASP A CA 1
ATOM 1494 C C . ASP A 1 189 ? 19.939 -7.636 -16.866 1.00 98.19 189 ASP A C 1
ATOM 1496 O O . ASP A 1 189 ? 18.756 -7.337 -16.639 1.00 98.19 189 ASP A O 1
ATOM 1500 N N . PRO A 1 190 ? 20.691 -8.215 -15.911 1.00 96.75 190 PRO A N 1
ATOM 1501 C CA . PRO A 1 190 ? 20.151 -8.591 -14.608 1.00 96.75 190 PRO A CA 1
ATOM 1502 C C . PRO A 1 190 ? 19.740 -7.382 -13.757 1.00 96.75 190 PRO A C 1
ATOM 1504 O O . PRO A 1 190 ? 18.861 -7.519 -12.904 1.00 96.75 190 PRO A O 1
ATOM 1507 N N . GLY A 1 191 ? 20.329 -6.203 -13.987 1.00 97.31 191 GLY A N 1
ATOM 1508 C CA . GLY A 1 191 ? 19.958 -4.960 -13.315 1.00 97.31 191 GLY A CA 1
ATOM 1509 C C . GLY A 1 191 ? 18.551 -4.512 -13.704 1.00 97.31 191 GLY A C 1
ATOM 1510 O O . GLY A 1 191 ? 17.750 -4.176 -12.832 1.00 97.31 191 GLY A O 1
ATOM 1511 N N . ILE A 1 192 ? 18.199 -4.614 -14.987 1.00 98.00 192 ILE A N 1
ATOM 1512 C CA . ILE A 1 192 ? 16.843 -4.301 -15.465 1.00 98.00 192 ILE A CA 1
ATOM 1513 C C . ILE A 1 192 ? 15.834 -5.311 -14.929 1.00 98.00 192 ILE A C 1
ATOM 1515 O O . ILE A 1 192 ? 14.780 -4.917 -14.437 1.00 98.00 192 ILE A O 1
ATOM 1519 N N . LEU A 1 193 ? 16.152 -6.609 -14.956 1.00 97.69 193 LEU A N 1
ATOM 1520 C CA . LEU A 1 193 ? 15.265 -7.636 -14.398 1.00 97.69 193 LEU A CA 1
ATOM 1521 C C . LEU A 1 193 ? 15.064 -7.452 -12.883 1.00 97.69 193 LEU A C 1
ATOM 1523 O O . LEU A 1 193 ? 13.963 -7.659 -12.369 1.00 97.69 193 LEU A O 1
ATOM 1527 N N . LYS A 1 194 ? 16.098 -7.000 -12.159 1.00 95.69 194 LYS A N 1
ATOM 1528 C CA . LYS A 1 194 ? 15.988 -6.611 -10.747 1.00 95.69 194 LYS A CA 1
ATOM 1529 C C . LYS A 1 194 ? 15.064 -5.405 -10.575 1.00 95.69 194 LYS A C 1
ATOM 1531 O O . LYS A 1 194 ? 14.202 -5.452 -9.700 1.00 95.69 194 LYS A O 1
ATOM 1536 N N . MET A 1 195 ? 15.204 -4.355 -11.388 1.00 95.62 195 MET A N 1
ATOM 1537 C CA . MET A 1 195 ? 14.297 -3.199 -11.361 1.00 95.62 195 MET A CA 1
ATOM 1538 C C . MET A 1 195 ? 12.853 -3.629 -11.642 1.00 95.62 195 MET A C 1
ATOM 1540 O O . MET A 1 195 ? 11.957 -3.335 -10.852 1.00 95.62 195 MET A O 1
ATOM 1544 N N . ALA A 1 196 ? 12.643 -4.399 -12.712 1.00 96.06 196 ALA A N 1
ATOM 1545 C CA . ALA A 1 196 ? 11.342 -4.907 -13.118 1.00 96.06 196 ALA A CA 1
ATOM 1546 C C . ALA A 1 196 ? 10.659 -5.667 -11.979 1.00 96.06 196 ALA A C 1
ATOM 1548 O O . ALA A 1 196 ? 9.540 -5.298 -11.618 1.00 96.06 196 ALA A O 1
ATOM 1549 N N . ARG A 1 197 ? 11.349 -6.633 -11.349 1.00 95.00 197 ARG A N 1
ATOM 1550 C CA . ARG A 1 197 ? 10.814 -7.455 -10.244 1.00 95.00 197 ARG A CA 1
ATOM 1551 C C . ARG A 1 197 ? 10.191 -6.615 -9.127 1.00 95.00 197 ARG A C 1
ATOM 1553 O O . ARG A 1 197 ? 9.178 -7.012 -8.559 1.00 95.00 197 ARG A O 1
ATOM 1560 N N . ASN A 1 198 ? 10.802 -5.469 -8.819 1.00 91.12 198 ASN A N 1
ATOM 1561 C CA . ASN A 1 198 ? 10.421 -4.619 -7.691 1.00 91.12 198 ASN A CA 1
ATOM 1562 C C . ASN A 1 198 ? 9.477 -3.464 -8.077 1.00 91.12 198 ASN A C 1
ATOM 1564 O O . ASN A 1 198 ? 9.025 -2.732 -7.206 1.00 91.12 198 ASN A O 1
ATOM 1568 N N . SER A 1 199 ? 9.154 -3.304 -9.363 1.00 91.31 199 SER A N 1
ATOM 1569 C CA . SER A 1 199 ? 8.416 -2.139 -9.878 1.00 91.31 199 SER A CA 1
ATOM 1570 C C . SER A 1 199 ? 6.905 -2.123 -9.593 1.00 91.31 199 SER A C 1
ATOM 1572 O O . SER A 1 199 ? 6.250 -1.151 -9.946 1.00 91.31 199 SER A O 1
ATOM 1574 N N . GLY A 1 200 ? 6.346 -3.161 -8.961 1.00 85.06 200 GLY A N 1
ATOM 1575 C CA . GLY A 1 200 ? 4.916 -3.236 -8.609 1.00 85.06 200 GLY A CA 1
ATOM 1576 C C . GLY A 1 200 ? 4.625 -3.550 -7.135 1.00 85.06 200 GLY A C 1
ATOM 1577 O O . GLY A 1 200 ? 3.473 -3.801 -6.792 1.00 85.06 200 GLY A O 1
ATOM 1578 N N . LEU A 1 201 ? 5.650 -3.590 -6.274 1.00 69.25 201 LEU A N 1
ATOM 1579 C CA . LEU A 1 201 ? 5.562 -4.219 -4.946 1.00 69.25 201 LEU A CA 1
ATOM 1580 C C . LEU A 1 201 ? 4.624 -3.526 -3.954 1.00 69.25 201 LEU A C 1
ATOM 1582 O O . LEU A 1 201 ? 4.019 -4.209 -3.139 1.00 69.25 201 LEU A O 1
ATOM 1586 N N . ASP A 1 202 ? 4.480 -2.205 -4.014 1.00 73.75 202 ASP A N 1
ATOM 1587 C CA . ASP A 1 202 ? 3.637 -1.483 -3.049 1.00 73.75 202 ASP A CA 1
ATOM 1588 C C . ASP A 1 202 ? 2.133 -1.623 -3.352 1.00 73.75 202 ASP A C 1
ATOM 1590 O O . ASP A 1 202 ? 1.296 -1.328 -2.502 1.00 73.75 202 ASP A O 1
ATOM 1594 N N . TRP A 1 203 ? 1.780 -2.094 -4.554 1.00 75.81 203 TRP A N 1
ATOM 1595 C CA . TRP A 1 203 ? 0.394 -2.333 -4.971 1.00 75.81 203 TRP A CA 1
ATOM 1596 C C . TRP A 1 203 ? 0.013 -3.818 -4.968 1.00 75.81 203 TRP A C 1
ATOM 1598 O O . TRP A 1 203 ? -1.142 -4.177 -4.740 1.00 75.81 203 TRP A O 1
ATOM 1608 N N . ALA A 1 204 ? 0.973 -4.698 -5.245 1.00 76.06 204 ALA A N 1
ATOM 1609 C CA . ALA A 1 204 ? 0.713 -6.108 -5.474 1.00 76.06 204 ALA A CA 1
ATOM 1610 C C . ALA A 1 204 ? 1.244 -7.013 -4.360 1.00 76.06 204 ALA A C 1
ATOM 1612 O O . ALA A 1 204 ? 2.199 -6.709 -3.658 1.00 76.06 204 ALA A O 1
ATOM 1613 N N . LEU A 1 205 ? 0.656 -8.205 -4.251 1.00 70.81 205 LEU A N 1
ATOM 1614 C CA . LEU A 1 205 ? 1.014 -9.198 -3.231 1.00 70.81 205 LEU A CA 1
ATOM 1615 C C . LEU A 1 205 ? 2.320 -9.961 -3.529 1.00 70.81 205 LEU A C 1
ATOM 1617 O O . LEU A 1 205 ? 2.771 -10.751 -2.702 1.00 70.81 205 LEU A O 1
ATOM 1621 N N . THR A 1 206 ? 2.899 -9.792 -4.721 1.00 84.56 206 THR A N 1
ATOM 1622 C CA . THR A 1 206 ? 4.055 -10.566 -5.204 1.00 84.56 206 THR A CA 1
ATOM 1623 C C . THR A 1 206 ? 5.008 -9.697 -6.022 1.00 84.56 206 THR A C 1
ATOM 1625 O O . THR A 1 206 ? 4.651 -8.602 -6.455 1.00 84.56 206 THR A O 1
ATOM 1628 N N . GLY A 1 207 ? 6.229 -10.192 -6.251 1.00 90.88 207 GLY A N 1
ATOM 1629 C CA . GLY A 1 207 ? 7.125 -9.623 -7.258 1.00 90.88 207 GLY A CA 1
ATOM 1630 C C . GLY A 1 207 ? 6.537 -9.757 -8.662 1.00 90.88 207 GLY A C 1
ATOM 1631 O O . GLY A 1 207 ? 5.804 -10.702 -8.961 1.00 90.88 207 GLY A O 1
ATOM 1632 N N . THR A 1 208 ? 6.863 -8.815 -9.547 1.00 94.12 208 THR A N 1
ATOM 1633 C CA . THR A 1 208 ? 6.292 -8.788 -10.907 1.00 94.12 208 THR A CA 1
ATOM 1634 C C . THR A 1 208 ? 6.763 -9.950 -11.790 1.00 94.12 208 THR A C 1
ATOM 1636 O O . THR A 1 208 ? 6.203 -10.177 -12.857 1.00 94.12 208 THR A O 1
ATOM 1639 N N . ASP A 1 209 ? 7.750 -10.733 -11.347 1.00 94.44 209 ASP A N 1
ATOM 1640 C CA . ASP A 1 209 ? 8.191 -11.962 -12.012 1.00 94.44 209 ASP A CA 1
ATOM 1641 C C . ASP A 1 209 ? 7.212 -13.130 -11.894 1.00 94.44 209 ASP A C 1
ATOM 1643 O O . ASP A 1 209 ? 7.361 -14.118 -12.609 1.00 94.44 209 ASP A O 1
ATOM 1647 N N . LEU A 1 210 ? 6.195 -13.001 -11.041 1.00 94.94 210 LEU A N 1
ATOM 1648 C CA . LEU A 1 210 ? 5.072 -13.935 -10.946 1.00 94.94 210 LEU A CA 1
ATOM 1649 C C . LEU A 1 210 ? 3.790 -13.382 -11.588 1.00 94.94 210 LEU A C 1
ATOM 1651 O O . LEU A 1 210 ? 2.729 -13.990 -11.461 1.00 94.94 210 LEU A O 1
ATOM 1655 N N . MET A 1 211 ? 3.867 -12.224 -12.251 1.00 95.69 211 MET A N 1
ATOM 1656 C CA . MET A 1 211 ? 2.712 -11.554 -12.841 1.00 95.69 211 MET A CA 1
ATOM 1657 C C . MET A 1 211 ? 2.606 -11.791 -14.339 1.00 95.69 211 MET A C 1
ATOM 1659 O O . MET A 1 211 ? 3.597 -11.926 -15.060 1.00 95.69 211 MET A O 1
ATOM 1663 N N . THR A 1 212 ? 1.369 -11.741 -14.815 1.00 97.31 212 THR A N 1
ATOM 1664 C CA . THR A 1 212 ? 1.068 -11.601 -16.235 1.00 97.31 212 THR A CA 1
ATOM 1665 C C . THR A 1 212 ? 1.342 -10.164 -16.688 1.00 97.31 212 THR A C 1
ATOM 1667 O O . THR A 1 212 ? 1.464 -9.252 -15.861 1.00 97.31 212 THR A O 1
ATOM 1670 N N . ILE A 1 213 ? 1.421 -9.929 -17.999 1.00 97.38 213 ILE A N 1
ATOM 1671 C CA . ILE A 1 213 ? 1.545 -8.581 -18.577 1.00 97.38 213 ILE A CA 1
ATOM 1672 C C . ILE A 1 213 ? 0.401 -7.683 -18.080 1.00 97.38 213 ILE A C 1
ATOM 1674 O O . ILE A 1 213 ? 0.643 -6.553 -17.654 1.00 97.38 213 ILE A O 1
ATOM 1678 N N . GLY A 1 214 ? -0.834 -8.194 -18.084 1.00 95.44 214 GLY A N 1
ATOM 1679 C CA . GLY A 1 214 ? -2.028 -7.466 -17.658 1.00 95.44 214 GLY A CA 1
ATOM 1680 C C . GLY A 1 214 ? -1.968 -7.048 -16.189 1.00 95.44 214 GLY A C 1
ATOM 1681 O O . GLY A 1 214 ? -2.226 -5.886 -15.868 1.00 95.44 214 GLY A O 1
ATOM 1682 N N . THR A 1 215 ? -1.548 -7.953 -15.298 1.00 93.75 215 THR A N 1
ATOM 1683 C CA . THR A 1 215 ? -1.370 -7.639 -13.871 1.00 93.75 215 THR A CA 1
ATOM 1684 C C . THR A 1 215 ? -0.211 -6.666 -13.642 1.00 93.75 215 THR A C 1
ATOM 1686 O O . THR A 1 215 ? -0.362 -5.703 -12.896 1.00 93.75 215 THR A O 1
ATOM 1689 N N . ALA A 1 216 ? 0.932 -6.845 -14.309 1.00 94.06 216 ALA A N 1
ATOM 1690 C CA . ALA A 1 216 ? 2.057 -5.915 -14.185 1.00 94.06 216 ALA A CA 1
ATOM 1691 C C . ALA A 1 216 ? 1.677 -4.500 -14.664 1.00 94.06 216 ALA A C 1
ATOM 1693 O O . ALA A 1 216 ? 1.985 -3.509 -13.998 1.00 94.06 216 ALA A O 1
ATOM 1694 N N . LYS A 1 217 ? 0.931 -4.402 -15.772 1.00 92.88 217 LYS A N 1
ATOM 1695 C CA . LYS A 1 217 ? 0.397 -3.139 -16.292 1.00 92.88 217 LYS A CA 1
ATOM 1696 C C . LYS A 1 217 ? -0.590 -2.485 -15.329 1.00 92.88 217 LYS A C 1
ATOM 1698 O O . LYS A 1 217 ? -0.503 -1.275 -15.132 1.00 92.88 217 LYS A O 1
ATOM 1703 N N . SER A 1 218 ? -1.512 -3.239 -14.724 1.00 89.12 218 SER A N 1
ATOM 1704 C CA . SER A 1 218 ? -2.481 -2.667 -13.774 1.00 89.12 218 SER A CA 1
ATOM 1705 C C . SER A 1 218 ? -1.805 -2.117 -12.515 1.00 89.12 218 SER A C 1
ATOM 1707 O O . SER A 1 218 ? -2.226 -1.088 -11.991 1.00 89.12 218 SER A O 1
ATOM 1709 N N . CYS A 1 219 ? -0.703 -2.736 -12.088 1.00 87.88 219 CYS A N 1
ATOM 1710 C CA . CYS A 1 219 ? 0.108 -2.274 -10.963 1.00 87.88 219 CYS A CA 1
ATOM 1711 C C . CYS A 1 219 ? 1.058 -1.120 -11.331 1.00 87.88 219 CYS A C 1
ATOM 1713 O O . CYS A 1 219 ? 1.665 -0.532 -10.440 1.00 87.88 219 CYS A O 1
ATOM 1715 N N . GLY A 1 220 ? 1.188 -0.784 -12.621 1.00 89.56 220 GLY A N 1
ATOM 1716 C CA . GLY A 1 220 ? 2.099 0.251 -13.110 1.00 89.56 220 GLY A CA 1
ATOM 1717 C C . GLY A 1 220 ? 3.578 -0.127 -12.999 1.00 89.56 220 GLY A C 1
ATOM 1718 O O . GLY A 1 220 ? 4.415 0.701 -12.632 1.00 89.56 220 GLY A O 1
ATOM 1719 N N . ALA A 1 221 ? 3.885 -1.389 -13.306 1.00 93.50 221 ALA A N 1
ATOM 1720 C CA . ALA A 1 221 ? 5.245 -1.901 -13.394 1.00 93.50 221 ALA A CA 1
ATOM 1721 C C . ALA A 1 221 ? 6.082 -1.178 -14.470 1.00 93.50 221 ALA A C 1
ATOM 1723 O O . ALA A 1 221 ? 5.563 -0.475 -15.341 1.00 93.50 221 ALA A O 1
ATOM 1724 N N . LEU A 1 222 ? 7.400 -1.386 -14.412 1.00 94.75 222 LEU A N 1
ATOM 1725 C CA . LEU A 1 222 ? 8.378 -0.834 -15.350 1.00 94.75 222 LEU A CA 1
ATOM 1726 C C . LEU A 1 222 ? 7.990 -1.117 -16.816 1.00 94.75 222 LEU A C 1
ATOM 1728 O O . LEU A 1 222 ? 7.582 -2.216 -17.168 1.00 94.75 222 LEU A O 1
ATOM 1732 N N . GLY A 1 223 ? 8.138 -0.119 -17.685 1.00 92.94 223 GLY A N 1
ATOM 1733 C CA . GLY A 1 223 ? 7.851 -0.257 -19.119 1.00 92.94 223 GLY A CA 1
ATOM 1734 C C . GLY A 1 223 ? 6.377 -0.125 -19.510 1.00 92.94 223 GLY A C 1
ATOM 1735 O O . GLY A 1 223 ? 6.035 -0.317 -20.676 1.00 92.94 223 GLY A O 1
ATOM 1736 N N . PHE A 1 224 ? 5.506 0.245 -18.567 1.00 91.75 224 PHE A N 1
ATOM 1737 C CA . PHE A 1 224 ? 4.157 0.720 -18.863 1.00 91.75 224 PHE A CA 1
ATOM 1738 C C . PHE A 1 224 ? 4.022 2.206 -18.542 1.00 91.75 224 PHE A C 1
ATOM 1740 O O . PHE A 1 224 ? 4.640 2.718 -17.609 1.00 91.75 224 PHE A O 1
ATOM 1747 N N . THR A 1 225 ? 3.194 2.904 -19.319 1.00 84.00 225 THR A N 1
ATOM 1748 C CA . THR A 1 225 ? 2.930 4.331 -19.125 1.00 84.00 225 THR A CA 1
ATOM 1749 C C . THR A 1 225 ? 2.317 4.579 -17.740 1.00 84.00 225 THR A C 1
ATOM 1751 O O . THR A 1 225 ? 1.252 4.023 -17.450 1.00 84.00 225 THR A O 1
ATOM 1754 N N . PRO A 1 226 ? 2.943 5.416 -16.890 1.00 78.88 226 PRO A N 1
ATOM 1755 C CA . PRO A 1 226 ? 2.379 5.796 -15.601 1.00 78.88 226 PRO A CA 1
ATOM 1756 C C . PRO A 1 226 ? 1.038 6.515 -15.767 1.00 78.88 226 PRO A C 1
ATOM 1758 O O . PRO A 1 226 ? 0.847 7.287 -16.711 1.00 78.88 226 PRO A O 1
ATOM 1761 N N . LYS A 1 227 ? 0.122 6.309 -14.821 1.00 77.31 227 LYS A N 1
ATOM 1762 C CA . LYS A 1 227 ? -1.114 7.093 -14.736 1.00 77.31 227 LYS A CA 1
ATOM 1763 C C . LYS A 1 227 ? -0.890 8.302 -13.832 1.00 77.31 227 LYS A C 1
ATOM 1765 O O . LYS A 1 227 ? -0.191 8.202 -12.831 1.00 77.31 227 LYS A O 1
ATOM 1770 N N . ALA A 1 228 ? -1.512 9.436 -14.154 1.00 72.94 228 ALA A N 1
ATOM 1771 C CA . ALA A 1 228 ? -1.443 10.629 -13.306 1.00 72.94 228 ALA A CA 1
ATOM 1772 C C . ALA A 1 228 ? -2.237 10.475 -11.993 1.00 72.94 228 ALA A C 1
ATOM 1774 O O . ALA A 1 228 ? -1.862 11.059 -10.981 1.00 72.94 228 ALA A O 1
ATOM 1775 N N . VAL A 1 229 ? -3.313 9.684 -12.023 1.00 76.31 229 VAL A N 1
ATOM 1776 C CA . VAL A 1 229 ? -4.192 9.355 -10.892 1.00 76.31 229 VAL A CA 1
ATOM 1777 C C . VAL A 1 229 ? -4.523 7.861 -10.974 1.00 76.31 229 VAL A C 1
ATOM 1779 O O . VAL A 1 229 ? -4.637 7.326 -12.079 1.00 76.31 229 VAL A O 1
ATOM 1782 N N . TYR A 1 230 ? -4.646 7.189 -9.826 1.00 77.06 230 TYR A N 1
ATOM 1783 C CA . TYR A 1 230 ? -5.028 5.772 -9.739 1.00 77.06 230 TYR A CA 1
ATOM 1784 C C . TYR A 1 230 ? -6.372 5.494 -10.442 1.00 77.06 230 TYR A C 1
ATOM 1786 O O . TYR A 1 230 ? -6.433 4.771 -11.444 1.00 77.06 230 TYR A O 1
ATOM 1794 N N . ASP A 1 231 ? -7.416 6.136 -9.922 1.00 85.06 231 ASP A N 1
ATOM 1795 C CA . ASP A 1 231 ? -8.799 6.129 -10.382 1.00 85.06 231 ASP A CA 1
ATOM 1796 C C . ASP A 1 231 ? -9.369 7.528 -10.095 1.00 85.06 231 ASP A C 1
ATOM 1798 O O . ASP A 1 231 ? -9.271 8.025 -8.972 1.00 85.06 231 ASP A O 1
ATOM 1802 N N . GLU A 1 232 ? -9.911 8.196 -11.113 1.00 85.56 232 GLU A N 1
ATOM 1803 C CA . GLU A 1 232 ? -10.489 9.537 -10.965 1.00 85.56 232 GLU A CA 1
ATOM 1804 C C . GLU A 1 232 ? -11.752 9.524 -10.094 1.00 85.56 232 GLU A C 1
ATOM 1806 O O . GLU A 1 232 ? -11.992 10.473 -9.339 1.00 85.56 232 GLU A O 1
ATOM 1811 N N . ASP A 1 233 ? -12.518 8.431 -10.141 1.00 87.50 233 ASP A N 1
ATOM 1812 C CA . ASP A 1 233 ? -13.732 8.256 -9.350 1.00 87.50 233 ASP A CA 1
ATOM 1813 C C . ASP A 1 233 ? -13.416 7.780 -7.927 1.00 87.50 233 ASP A C 1
ATOM 1815 O O . ASP A 1 233 ? -14.164 8.088 -6.993 1.00 87.50 233 ASP A O 1
ATOM 1819 N N . ASN A 1 234 ? -12.287 7.097 -7.723 1.00 87.50 234 ASN A N 1
ATOM 1820 C CA . ASN A 1 234 ? -11.819 6.624 -6.419 1.00 87.50 234 ASN A CA 1
ATOM 1821 C C . ASN A 1 234 ? -10.342 6.979 -6.181 1.00 87.50 234 ASN A C 1
ATOM 1823 O O . ASN A 1 234 ? -9.498 6.083 -6.092 1.00 87.50 234 ASN A O 1
ATOM 1827 N N . PRO A 1 235 ? -10.010 8.273 -6.027 1.00 89.25 235 PRO A N 1
ATOM 1828 C CA . PRO A 1 235 ? -8.629 8.685 -5.806 1.00 89.25 235 PRO A CA 1
ATOM 1829 C C . PRO A 1 235 ? -8.076 8.058 -4.522 1.00 89.25 235 PRO A C 1
ATOM 1831 O O . PRO A 1 235 ? -8.822 7.784 -3.575 1.00 89.25 235 PRO A O 1
ATOM 1834 N N . TYR A 1 236 ? -6.757 7.862 -4.451 1.00 89.94 236 TYR A N 1
ATOM 1835 C CA . TYR A 1 236 ? -6.117 7.143 -3.343 1.00 89.94 236 TYR A CA 1
ATOM 1836 C C . TYR A 1 236 ? -5.934 8.031 -2.089 1.00 89.94 236 TYR A C 1
ATOM 1838 O O . TYR A 1 236 ? -4.850 8.152 -1.526 1.00 89.94 236 TYR A O 1
ATOM 1846 N N . ILE A 1 237 ? -7.017 8.687 -1.658 1.00 91.75 237 ILE A N 1
ATOM 1847 C CA . ILE A 1 237 ? -7.069 9.672 -0.558 1.00 91.75 237 ILE A CA 1
ATOM 1848 C C . ILE A 1 237 ? -7.735 9.142 0.714 1.00 91.75 237 ILE A C 1
ATOM 1850 O O . ILE A 1 237 ? -7.661 9.777 1.765 1.00 91.75 237 ILE A O 1
ATOM 1854 N N . TYR A 1 238 ? -8.427 8.004 0.628 1.00 93.00 238 TYR A N 1
ATOM 1855 C CA . TYR A 1 238 ? -9.278 7.469 1.693 1.00 93.00 238 TYR A CA 1
ATOM 1856 C C . TYR A 1 238 ? -8.465 6.758 2.777 1.00 93.00 238 TYR A C 1
ATOM 1858 O O . TYR A 1 238 ? -8.582 5.548 2.975 1.00 93.00 238 TYR A O 1
ATOM 1866 N N . HIS A 1 239 ? -7.596 7.494 3.464 1.00 90.31 239 HIS A N 1
ATOM 1867 C CA . HIS A 1 239 ? -6.779 6.940 4.532 1.00 90.31 239 HIS A CA 1
ATOM 1868 C C . HIS A 1 239 ? -6.478 7.941 5.644 1.00 90.31 239 HIS A C 1
ATOM 1870 O O . HIS A 1 239 ? -6.272 9.133 5.418 1.00 90.31 239 HIS A O 1
ATOM 1876 N N . PHE A 1 240 ? -6.424 7.438 6.875 1.00 93.12 240 PHE A N 1
ATOM 1877 C CA . PHE A 1 240 ? -5.981 8.211 8.031 1.00 93.12 240 PHE A CA 1
ATOM 1878 C C . PHE A 1 240 ? -4.450 8.377 8.020 1.00 93.12 240 PHE A C 1
ATOM 1880 O O . PHE A 1 240 ? -3.752 7.641 7.312 1.00 93.12 240 PHE A O 1
ATOM 1887 N N . PRO A 1 241 ? -3.887 9.294 8.831 1.00 92.31 241 PRO A N 1
ATOM 1888 C CA . PRO A 1 241 ? -2.438 9.373 9.039 1.00 92.31 241 PRO A CA 1
ATOM 1889 C C . PRO A 1 241 ? -1.821 8.062 9.558 1.00 92.31 241 PRO A C 1
ATOM 1891 O O . PRO A 1 241 ? -0.681 7.741 9.234 1.00 92.31 241 PRO A O 1
ATOM 1894 N N . ASP A 1 242 ? -2.584 7.285 10.331 1.00 94.06 242 ASP A N 1
ATOM 1895 C CA . ASP A 1 242 ? -2.217 5.954 10.823 1.00 94.06 242 ASP A CA 1
ATOM 1896 C C . ASP A 1 242 ? -2.809 4.804 9.978 1.00 94.06 242 ASP A C 1
ATOM 1898 O O . ASP A 1 242 ? -2.782 3.639 10.379 1.00 94.06 242 ASP A O 1
ATOM 1902 N N . GLY A 1 243 ? -3.305 5.119 8.777 1.00 94.44 243 GLY A N 1
ATOM 1903 C CA . GLY A 1 243 ? -3.918 4.178 7.841 1.00 94.44 243 GLY A CA 1
ATOM 1904 C C . GLY A 1 243 ? -5.181 3.533 8.398 1.00 94.44 243 GLY A C 1
ATOM 1905 O O . GLY A 1 243 ? -5.963 4.167 9.101 1.00 94.44 243 GLY A O 1
ATOM 1906 N N . ASN A 1 244 ? -5.402 2.246 8.139 1.00 95.56 244 ASN A N 1
ATOM 1907 C CA . ASN A 1 244 ? -6.604 1.573 8.647 1.00 95.56 244 ASN A CA 1
ATOM 1908 C C . ASN A 1 244 ? -6.543 1.258 10.152 1.00 95.56 244 ASN A C 1
ATOM 1910 O O . ASN A 1 244 ? -7.509 0.710 10.693 1.00 95.56 244 ASN A O 1
ATOM 1914 N N . ALA A 1 245 ? -5.468 1.636 10.859 1.00 95.88 245 ALA A N 1
ATOM 1915 C CA . ALA A 1 245 ? -5.455 1.598 12.319 1.00 95.88 245 ALA A CA 1
ATOM 1916 C C . ALA A 1 245 ? -6.571 2.465 12.909 1.00 95.88 245 ALA A C 1
ATOM 1918 O O . ALA A 1 245 ? -7.208 2.046 13.874 1.00 95.88 245 ALA A O 1
ATOM 1919 N N . GLY A 1 246 ? -6.899 3.600 12.280 1.00 94.94 246 GLY A N 1
ATOM 1920 C CA . GLY A 1 246 ? -8.072 4.401 12.634 1.00 94.94 246 GLY A CA 1
ATOM 1921 C C . GLY A 1 246 ? -9.379 3.595 12.618 1.00 94.94 246 GLY A C 1
ATOM 1922 O O . GLY A 1 246 ? -10.168 3.683 13.557 1.00 94.94 246 GLY A O 1
ATOM 1923 N N . VAL A 1 247 ? -9.579 2.721 11.621 1.00 96.31 247 VAL A N 1
ATOM 1924 C CA . VAL A 1 247 ? -10.757 1.833 11.530 1.00 96.31 247 VAL A CA 1
ATOM 1925 C C . VAL A 1 247 ? -10.751 0.788 12.648 1.00 96.31 247 VAL A C 1
ATOM 1927 O O . VAL A 1 247 ? -11.770 0.579 13.309 1.00 96.31 247 VAL A O 1
ATOM 1930 N N . ALA A 1 248 ? -9.605 0.147 12.899 1.00 96.81 248 ALA A N 1
ATOM 1931 C CA . ALA A 1 248 ? -9.470 -0.831 13.979 1.00 96.81 248 ALA A CA 1
ATOM 1932 C C . ALA A 1 248 ? -9.743 -0.195 15.354 1.00 96.81 248 ALA A C 1
ATOM 1934 O O . ALA A 1 248 ? -10.490 -0.742 16.166 1.00 96.81 248 ALA A O 1
ATOM 1935 N N . ARG A 1 249 ? -9.200 1.000 15.594 1.00 96.69 249 ARG A N 1
ATOM 1936 C CA . ARG A 1 249 ? -9.399 1.781 16.820 1.00 96.69 249 ARG A CA 1
ATOM 1937 C C . ARG A 1 249 ? -10.853 2.209 16.987 1.00 96.69 249 ARG A C 1
ATOM 1939 O O . ARG A 1 249 ? -11.390 2.073 18.083 1.00 96.69 249 ARG A O 1
ATOM 1946 N N . ALA A 1 250 ? -11.512 2.642 15.915 1.00 97.06 250 ALA A N 1
ATOM 1947 C CA . ALA A 1 250 ? -12.933 2.978 15.917 1.00 97.06 250 ALA A CA 1
ATOM 1948 C C . ALA A 1 250 ? -13.823 1.767 16.261 1.00 97.06 250 ALA A C 1
ATOM 1950 O O . ALA A 1 250 ? -14.721 1.878 17.097 1.00 97.06 250 ALA A O 1
ATOM 1951 N N . LEU A 1 251 ? -13.526 0.584 15.707 1.00 97.31 251 LEU A N 1
ATOM 1952 C CA . LEU A 1 251 ? -14.191 -0.675 16.073 1.00 97.31 251 LEU A CA 1
ATOM 1953 C C . LEU A 1 251 ? -14.018 -1.009 17.560 1.00 97.31 251 LEU A C 1
ATOM 1955 O O . LEU A 1 251 ? -14.996 -1.307 18.248 1.00 97.31 251 LEU A O 1
ATOM 1959 N N . VAL A 1 252 ? -12.783 -0.948 18.069 1.00 97.38 252 VAL A N 1
ATOM 1960 C CA . VAL A 1 252 ? -12.493 -1.231 19.483 1.00 97.38 252 VAL A CA 1
ATOM 1961 C C . VAL A 1 252 ? -13.201 -0.230 20.388 1.00 97.38 252 VAL A C 1
ATOM 1963 O O . VAL A 1 252 ? -13.885 -0.645 21.318 1.00 97.38 252 VAL A O 1
ATOM 1966 N N . LYS A 1 253 ? -13.129 1.068 20.079 1.00 97.44 253 LYS A N 1
ATOM 1967 C CA . LYS A 1 253 ? -13.824 2.123 20.823 1.00 97.44 253 LYS A CA 1
ATOM 1968 C C . LYS A 1 253 ? -15.341 1.924 20.838 1.00 97.44 253 LYS A C 1
ATOM 1970 O O . LYS A 1 253 ? -15.979 2.163 21.862 1.00 97.44 253 LYS A O 1
ATOM 1975 N N . LYS A 1 254 ? -15.932 1.461 19.733 1.00 96.38 254 LYS A N 1
ATOM 1976 C CA . LYS A 1 254 ? -17.371 1.172 19.657 1.00 96.38 254 LYS A CA 1
ATOM 1977 C C . LYS A 1 254 ? -17.791 0.029 20.588 1.00 96.38 254 LYS A C 1
ATOM 1979 O O . LYS A 1 254 ? -18.881 0.086 21.155 1.00 96.38 254 LYS A O 1
ATOM 1984 N N . MET A 1 255 ? -16.951 -0.999 20.727 1.00 96.94 255 MET A N 1
ATOM 1985 C CA . MET A 1 255 ? -17.229 -2.182 21.555 1.00 96.94 255 MET A CA 1
ATOM 1986 C C . MET A 1 255 ? -16.805 -2.018 23.024 1.00 96.94 255 MET A C 1
ATOM 1988 O O . MET A 1 255 ? -17.416 -2.616 23.907 1.00 96.94 255 MET A O 1
ATOM 1992 N N . ILE A 1 256 ? -15.766 -1.223 23.285 1.00 97.31 256 ILE A N 1
ATOM 1993 C CA . ILE A 1 256 ? -15.166 -0.979 24.601 1.00 97.31 256 ILE A CA 1
ATOM 1994 C C . ILE A 1 256 ? -15.040 0.538 24.770 1.00 97.31 256 ILE A C 1
ATOM 1996 O O . ILE A 1 256 ? -14.006 1.132 24.467 1.00 97.31 256 ILE A O 1
ATOM 2000 N N . SER A 1 257 ? -16.118 1.183 25.224 1.00 95.31 257 SER A N 1
ATOM 2001 C CA . SER A 1 257 ? -16.214 2.648 25.276 1.00 95.31 257 SER A CA 1
ATOM 2002 C C . SER A 1 257 ? -15.123 3.297 26.117 1.00 95.31 257 SER A C 1
ATOM 2004 O O . SER A 1 257 ? -14.677 4.388 25.782 1.00 95.31 257 SER A O 1
ATOM 2006 N N . ASP A 1 258 ? -14.671 2.643 27.179 1.00 96.69 258 ASP A N 1
ATOM 2007 C CA . ASP A 1 258 ? -13.796 3.270 28.172 1.00 96.69 258 ASP A CA 1
ATOM 2008 C C . ASP A 1 258 ? -12.317 3.251 27.748 1.00 96.69 258 ASP A C 1
ATOM 2010 O O . ASP A 1 258 ? -11.475 3.867 28.396 1.00 96.69 258 ASP A O 1
ATOM 2014 N N . VAL A 1 259 ? -11.993 2.598 26.620 1.00 97.50 259 VAL A N 1
ATOM 2015 C CA . VAL A 1 259 ? -10.616 2.441 26.127 1.00 97.50 259 VAL A CA 1
ATOM 2016 C C . VAL A 1 259 ? -9.946 3.767 25.764 1.00 97.50 259 VAL A C 1
ATOM 2018 O O . VAL A 1 259 ? -8.727 3.854 25.807 1.00 97.50 259 VAL A O 1
ATOM 2021 N N . ALA A 1 260 ? -10.696 4.796 25.373 1.00 97.19 260 ALA A N 1
ATOM 2022 C CA . ALA A 1 260 ? -10.140 6.078 24.943 1.00 97.19 260 ALA A CA 1
ATOM 2023 C C . ALA A 1 260 ? -11.197 7.181 24.962 1.00 97.19 260 ALA A C 1
ATOM 2025 O O . ALA A 1 260 ? -12.390 6.895 24.917 1.00 97.19 260 ALA A O 1
ATOM 2026 N N . GLU A 1 261 ? -10.777 8.441 24.948 1.00 95.75 261 GLU A N 1
ATOM 2027 C CA . GLU A 1 261 ? -11.668 9.570 24.663 1.00 95.75 261 GLU A CA 1
ATOM 2028 C C . GLU A 1 261 ? -11.915 9.719 23.152 1.00 95.75 261 GLU A C 1
ATOM 2030 O O . GLU A 1 261 ? -11.118 9.263 22.329 1.00 95.75 261 GLU A O 1
ATOM 2035 N N . GLY A 1 262 ? -13.023 10.369 22.797 1.00 92.94 262 GLY A N 1
ATOM 2036 C CA . GLY A 1 262 ? -13.403 10.677 21.418 1.00 92.94 262 GLY A CA 1
ATOM 2037 C C . GLY A 1 262 ? -14.518 9.791 20.855 1.00 92.94 262 GLY A C 1
ATOM 2038 O O . GLY A 1 262 ? -14.708 8.662 21.297 1.00 92.94 262 GLY A O 1
ATOM 2039 N N . ASN A 1 263 ? -15.290 10.303 19.899 1.00 86.38 263 ASN A N 1
ATOM 2040 C CA . ASN A 1 263 ? -16.502 9.641 19.387 1.00 86.38 263 ASN A CA 1
ATOM 2041 C C . ASN A 1 263 ? -16.540 9.488 17.860 1.00 86.38 263 ASN A C 1
ATOM 2043 O O . ASN A 1 263 ? -17.489 8.917 17.324 1.00 86.38 263 ASN A O 1
ATOM 2047 N N . ASN A 1 264 ? -15.529 9.993 17.159 1.00 86.38 264 ASN A N 1
ATOM 2048 C CA . ASN A 1 264 ? -15.374 9.862 15.715 1.00 86.38 264 ASN A CA 1
ATOM 2049 C C . ASN A 1 264 ? -13.923 9.514 15.375 1.00 86.38 264 ASN A C 1
ATOM 2051 O O . ASN A 1 264 ? -13.027 9.615 16.217 1.00 86.38 264 ASN A O 1
ATOM 2055 N N . ALA A 1 265 ? -13.691 9.094 14.135 1.00 81.81 265 ALA A N 1
ATOM 2056 C CA . ALA A 1 265 ? -12.371 8.655 13.720 1.00 81.81 265 ALA A CA 1
ATOM 2057 C C . ALA A 1 265 ? -11.305 9.766 13.815 1.00 81.81 265 ALA A C 1
ATOM 2059 O O . ALA A 1 265 ? -10.174 9.451 14.165 1.00 81.81 265 ALA A O 1
ATOM 2060 N N . GLU A 1 266 ? -11.651 11.043 13.589 1.00 85.62 266 GLU A N 1
ATOM 2061 C CA . GLU A 1 266 ? -10.709 12.176 13.686 1.00 85.62 266 GLU A CA 1
ATOM 2062 C C . GLU A 1 266 ? -10.149 12.337 15.105 1.00 85.62 266 GLU A C 1
ATOM 2064 O O . GLU A 1 266 ? -8.935 12.427 15.290 1.00 85.62 266 GLU A O 1
ATOM 2069 N N . GLU A 1 267 ? -11.019 12.312 16.116 1.00 92.31 267 GLU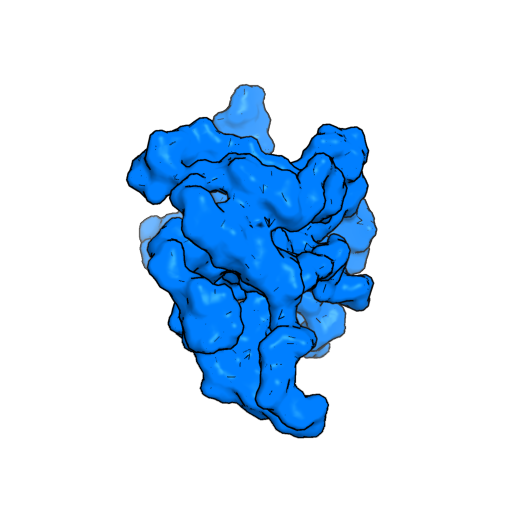 A N 1
ATOM 2070 C CA . GLU A 1 267 ? -10.615 12.392 17.524 1.00 92.31 267 GLU A CA 1
ATOM 2071 C C . GLU A 1 267 ? -9.748 11.185 17.912 1.00 92.31 267 GLU A C 1
ATOM 2073 O O . GLU A 1 267 ? -8.712 11.329 18.564 1.00 92.31 267 GLU A O 1
ATOM 2078 N N . LEU A 1 268 ? -10.116 9.992 17.432 1.00 94.75 268 LEU A N 1
ATOM 2079 C CA . LEU A 1 268 ? -9.428 8.749 17.772 1.00 94.75 268 LEU A CA 1
ATOM 2080 C C . LEU A 1 268 ? -8.019 8.622 17.181 1.00 94.75 268 LEU A C 1
ATOM 2082 O O . LEU A 1 268 ? -7.240 7.821 17.711 1.00 94.75 268 LEU A O 1
ATOM 2086 N N . VAL A 1 269 ? -7.659 9.384 16.139 1.00 93.19 269 VAL A N 1
ATOM 2087 C CA . VAL A 1 269 ? -6.294 9.364 15.575 1.00 93.19 269 VAL A CA 1
ATOM 2088 C C . VAL A 1 269 ? -5.270 9.744 16.648 1.00 93.19 269 VAL A C 1
ATOM 2090 O O . VAL A 1 269 ? -4.269 9.046 16.823 1.00 93.19 269 VAL A O 1
ATOM 2093 N N . LEU A 1 270 ? -5.528 10.803 17.422 1.00 93.25 270 LEU A N 1
ATOM 2094 C CA . LEU A 1 270 ? -4.595 11.290 18.446 1.00 93.25 270 LEU A CA 1
ATOM 2095 C C . LEU A 1 270 ? -4.931 10.816 19.866 1.00 93.25 270 LEU A C 1
ATOM 2097 O O . LEU A 1 270 ? -4.077 10.926 20.748 1.00 93.25 270 LEU A O 1
ATOM 2101 N N . SER A 1 271 ? -6.121 10.255 20.101 1.00 95.19 271 SER A N 1
ATOM 2102 C CA . SER A 1 271 ? -6.481 9.724 21.419 1.00 95.19 271 SER A CA 1
ATOM 2103 C C . SER A 1 271 ? -5.499 8.658 21.904 1.00 95.19 271 SER A C 1
ATOM 2105 O O . SER A 1 271 ? -5.091 7.756 21.169 1.00 95.19 271 SER A O 1
ATOM 2107 N N . LYS A 1 272 ? -5.151 8.693 23.188 1.00 94.19 272 LYS A N 1
ATOM 2108 C CA . LYS A 1 272 ? -4.378 7.615 23.806 1.00 94.19 272 LYS A CA 1
ATOM 2109 C C . LYS A 1 272 ? -5.323 6.491 24.221 1.00 94.19 272 LYS A C 1
ATOM 2111 O O . LYS A 1 272 ? -6.246 6.726 24.994 1.00 94.19 272 LYS A O 1
ATOM 2116 N N . PHE A 1 273 ? -5.089 5.281 23.718 1.00 96.06 273 PHE A N 1
ATOM 2117 C CA . PHE A 1 273 ? -5.848 4.104 24.142 1.00 96.06 273 PHE A CA 1
ATOM 2118 C C . PHE A 1 273 ? -5.267 3.570 25.457 1.00 96.06 273 PHE A C 1
ATOM 2120 O O . PHE A 1 273 ? -4.056 3.392 25.588 1.00 96.06 273 PHE A O 1
ATOM 2127 N N . ASN A 1 274 ? -6.128 3.326 26.438 1.00 97.56 274 ASN A N 1
ATOM 2128 C CA . ASN A 1 274 ? -5.812 2.689 27.703 1.00 97.56 2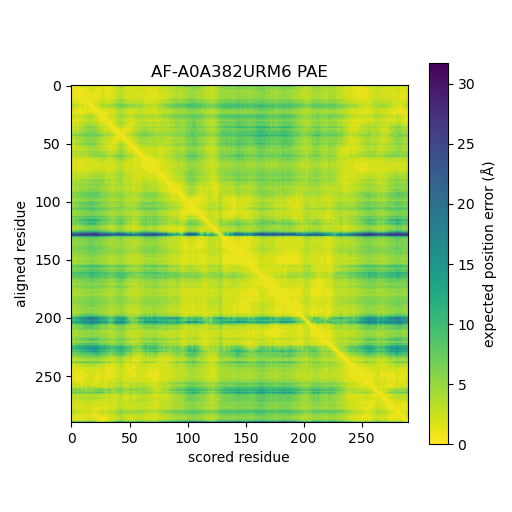74 ASN A CA 1
ATOM 2129 C C . ASN A 1 274 ? -5.998 1.172 27.568 1.00 97.56 274 ASN A C 1
ATOM 2131 O O . ASN A 1 274 ? -7.103 0.645 27.682 1.00 97.56 274 ASN A O 1
ATOM 2135 N N . TYR A 1 275 ? -4.896 0.460 27.344 1.00 97.00 275 TYR A N 1
ATOM 2136 C CA . TYR A 1 275 ? -4.916 -0.982 27.084 1.00 97.00 275 TYR A CA 1
ATOM 2137 C C . TYR A 1 275 ? -5.388 -1.792 28.302 1.00 97.00 275 TYR A C 1
ATOM 2139 O O . TYR A 1 275 ? -5.897 -2.899 28.138 1.00 97.00 275 TYR A O 1
ATOM 2147 N N . ALA A 1 276 ? -5.323 -1.223 29.513 1.00 97.75 276 ALA A N 1
ATOM 2148 C CA . ALA A 1 276 ? -5.878 -1.846 30.716 1.00 97.75 276 ALA A CA 1
ATOM 2149 C C . ALA A 1 276 ? -7.412 -1.998 30.669 1.00 97.75 276 ALA A C 1
ATOM 2151 O O . ALA A 1 276 ? -7.978 -2.772 31.441 1.00 97.75 276 ALA A O 1
ATOM 2152 N N . GLU A 1 277 ? -8.092 -1.289 29.765 1.00 98.31 277 GLU A N 1
ATOM 2153 C CA . GLU A 1 277 ? -9.534 -1.416 29.546 1.00 98.31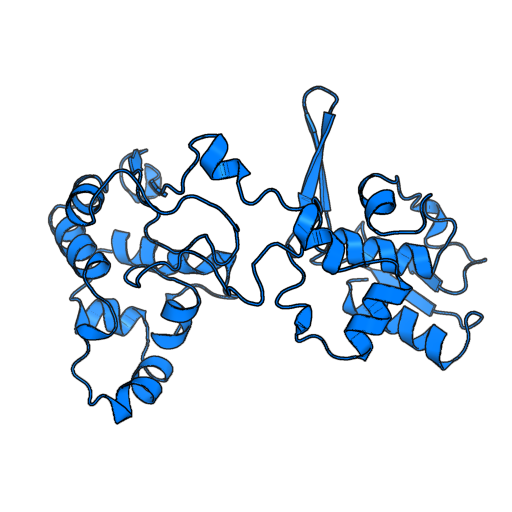 277 GLU A CA 1
ATOM 2154 C C . GLU A 1 277 ? -9.896 -2.582 28.622 1.00 98.31 277 GLU A C 1
ATOM 2156 O O . GLU A 1 277 ? -11.045 -3.012 28.632 1.00 98.31 277 GLU A O 1
ATOM 2161 N N . LEU A 1 278 ? -8.952 -3.123 27.839 1.00 98.19 278 LEU A N 1
ATOM 2162 C CA . LEU A 1 278 ? -9.248 -4.094 26.777 1.00 98.19 278 LEU A CA 1
ATOM 2163 C C . LEU A 1 278 ? -9.761 -5.441 27.309 1.00 98.19 278 LEU A C 1
ATOM 2165 O O . LEU A 1 278 ? -10.685 -6.014 26.731 1.00 98.19 278 LEU A O 1
ATOM 2169 N N . ASP A 1 279 ? -9.198 -5.941 28.414 1.00 98.19 279 ASP A N 1
ATOM 2170 C CA . ASP A 1 279 ? -9.490 -7.283 28.948 1.00 98.19 279 ASP A CA 1
ATOM 2171 C C . ASP A 1 279 ? -10.208 -7.268 30.314 1.00 98.19 279 ASP A C 1
ATOM 2173 O O . ASP A 1 279 ? -10.049 -8.182 31.129 1.00 98.19 279 ASP A O 1
ATOM 2177 N N . LYS A 1 280 ? -11.025 -6.244 30.597 1.00 98.06 280 LYS A N 1
ATOM 2178 C CA . LYS A 1 280 ? -11.792 -6.183 31.853 1.00 98.06 280 LYS A CA 1
ATOM 2179 C C . LYS A 1 280 ? -12.963 -7.161 31.862 1.00 98.06 280 LYS A C 1
ATOM 2181 O O . LYS A 1 280 ? -13.743 -7.246 30.919 1.00 98.06 280 LYS A O 1
ATOM 2186 N N . ALA A 1 281 ? -13.146 -7.861 32.982 1.00 95.94 281 ALA A N 1
ATOM 2187 C CA . ALA A 1 281 ? -14.245 -8.815 33.162 1.00 95.94 281 ALA A CA 1
ATOM 2188 C C . ALA A 1 281 ? -15.646 -8.171 33.111 1.00 95.94 281 ALA A C 1
ATOM 2190 O O . ALA A 1 281 ? -16.622 -8.873 32.848 1.00 95.94 281 ALA A O 1
ATOM 2191 N N . SER A 1 282 ? -15.736 -6.860 33.356 1.00 95.88 282 SER A N 1
ATOM 2192 C CA . SER A 1 282 ? -16.957 -6.061 33.214 1.00 95.88 282 SER A CA 1
ATOM 2193 C C . SER A 1 282 ? -17.383 -5.857 31.759 1.00 95.88 282 SER A C 1
ATOM 2195 O O . SER A 1 282 ? -18.552 -5.567 31.517 1.00 95.88 282 SER A O 1
ATOM 2197 N N . ASN A 1 283 ? -16.473 -6.012 30.793 1.00 97.31 283 ASN A N 1
ATOM 2198 C CA . ASN A 1 283 ? -16.783 -5.765 29.392 1.00 97.31 283 ASN A CA 1
ATOM 2199 C C . ASN A 1 283 ? -17.481 -6.972 28.763 1.00 97.31 283 ASN A C 1
ATOM 2201 O O . ASN A 1 283 ? -17.105 -8.126 28.991 1.00 97.31 283 ASN A O 1
ATOM 2205 N N . ALA A 1 284 ? -18.467 -6.700 27.909 1.00 97.75 284 ALA A N 1
ATOM 2206 C CA . ALA A 1 284 ? -19.082 -7.728 27.077 1.00 97.75 284 ALA A CA 1
ATOM 2207 C C . ALA A 1 284 ? -18.103 -8.217 25.994 1.00 97.75 284 ALA A C 1
ATOM 2209 O O . ALA A 1 284 ? -17.948 -9.421 25.804 1.00 97.75 284 ALA A O 1
ATOM 2210 N N . VAL A 1 285 ? -17.378 -7.306 25.340 1.00 98.31 285 VAL A N 1
ATOM 2211 C CA . VAL A 1 285 ? -16.257 -7.660 24.459 1.00 98.31 285 VAL A CA 1
ATOM 2212 C C . VAL A 1 285 ? -14.952 -7.474 25.207 1.00 98.31 285 VAL A C 1
ATOM 2214 O O . VAL A 1 285 ? -14.700 -6.417 25.778 1.00 98.31 285 VAL A O 1
ATOM 2217 N N . ARG A 1 286 ? -14.109 -8.499 25.175 1.00 98.56 286 ARG A N 1
ATOM 2218 C CA . ARG A 1 286 ? -12.762 -8.468 25.735 1.00 98.56 286 ARG A CA 1
ATOM 2219 C C . ARG A 1 286 ? -11.750 -8.746 24.642 1.00 98.56 286 ARG A C 1
ATOM 2221 O O . ARG A 1 286 ? -11.961 -9.638 23.820 1.00 98.56 286 ARG A O 1
ATOM 2228 N N . ILE A 1 287 ? -10.654 -8.003 24.656 1.00 98.56 287 ILE A N 1
ATOM 2229 C CA . ILE A 1 287 ? -9.512 -8.209 23.771 1.00 98.56 287 ILE A CA 1
ATOM 2230 C C . ILE A 1 287 ? -8.319 -8.517 24.662 1.00 98.56 287 ILE A C 1
ATOM 2232 O O . ILE A 1 287 ? -7.875 -7.665 25.427 1.00 98.56 287 ILE A O 1
ATOM 2236 N N . ARG A 1 288 ? -7.821 -9.748 24.576 1.00 98.12 288 ARG A N 1
ATOM 2237 C CA . ARG A 1 288 ? -6.612 -10.174 25.270 1.00 98.12 288 ARG A CA 1
ATOM 2238 C C . ARG A 1 288 ? -5.467 -10.233 24.273 1.00 98.12 288 ARG A C 1
ATOM 2240 O O . ARG A 1 288 ? -5.535 -10.991 23.307 1.00 98.12 288 ARG A O 1
ATOM 2247 N N . LEU A 1 289 ? -4.466 -9.414 24.548 1.00 97.00 289 LEU A N 1
ATOM 2248 C CA . LEU A 1 289 ? -3.202 -9.323 23.827 1.00 97.00 289 LEU A CA 1
ATOM 2249 C C . LEU A 1 289 ? -2.132 -10.140 24.574 1.00 97.00 289 LEU A C 1
ATOM 2251 O O . LEU A 1 289 ? -2.383 -10.573 25.706 1.00 97.00 289 LEU A O 1
ATOM 2255 N N . ASN A 1 290 ? -0.984 -10.362 23.936 1.00 90.75 290 ASN A N 1
ATOM 2256 C CA . ASN A 1 290 ? 0.158 -11.082 24.515 1.00 90.75 290 ASN A CA 1
ATOM 2257 C C . ASN A 1 290 ? 1.115 -10.151 25.272 1.00 90.75 290 ASN A C 1
ATOM 2259 O O . ASN A 1 290 ? 1.307 -9.007 24.804 1.00 90.75 290 ASN A O 1
#

Mean predicted aligned error: 4.57 Å

Secondary structure (DSSP, 8-state):
-BHHHHHHHHHHHHHH-TT--EEEE-SSSSSBGGG-EEEEEETTEEEEEE-S-----SGGGS-HHHHHHHHHTT--GGGHHHHS-TTHHHHTT-B--EEEPHHHHSS-EEES--SS--TTTSTT-B---S--HHHHHHHSSS-HHHHHHHHHHHT-SGGG--S-GGGHHHHHHHSBHHHIIIIIS----HHHHHHHHHTTTTTSSS-GGGSBHHHHHHTT-TTSPPPSSS-SSS-TT---TTTTHHHHHHHHHHH-GGGSS-SSHHHHHHPPP-GGGTT-TT-SEEEE--